Protein AF-A0A954SAG0-F1 (afdb_monomer_lite)

pLDDT: mean 85.13, std 20.28, range [26.41, 98.69]

Sequence (246 aa):
MRHESGSYLVSAVEPVRDAPRWVAANHHSQLSTLNSQLDMTISVTEYFASRKDDRKKETRYLNVINKDSCTSCQSCATVCPVDCIYEVPSPIPGQSYHQIDTSRCIGCQMCYRSPNDSTEHYQLTICPWNAIDMLHNPNVKPDDESIFAPYWKGDASAELPWSKLEEYGYQLRLDGQVFLPIAREDLIEILDWLCKSDWLYTEEGDTVAIAEETSRDDEKACFTATYEGRELLDCIFDDWQRVWMD

Secondary structure (DSSP, 8-state):
----------PPPPPPP---S---S--SS-SSSS-SS---S-BHHHHHHH------S--SEEEEE-TTT-----HHHHH-TT--EEEE--SSTT--EEEE-TTT-----TTTB-STT--SS---BS-TT--EEEEE-TTTS--SS-TTGGGB-S-TT----HHHHHHHHHHHHHHSEEEEETT-HHHHHHHHHHTSS-EE-STT--EE-SEEEEEE-SSEEEEEE-HHHHHHHHHHHTT-TTB---

Structure (mmCIF, N/CA/C/O backbone):
data_AF-A0A954SAG0-F1
#
_entry.id   AF-A0A954SAG0-F1
#
loop_
_atom_site.group_PDB
_atom_site.id
_atom_site.type_symbol
_atom_site.label_atom_id
_atom_site.label_alt_id
_atom_site.label_comp_id
_atom_site.label_asym_id
_atom_site.label_entity_id
_atom_site.label_seq_id
_atom_site.pdbx_PDB_ins_code
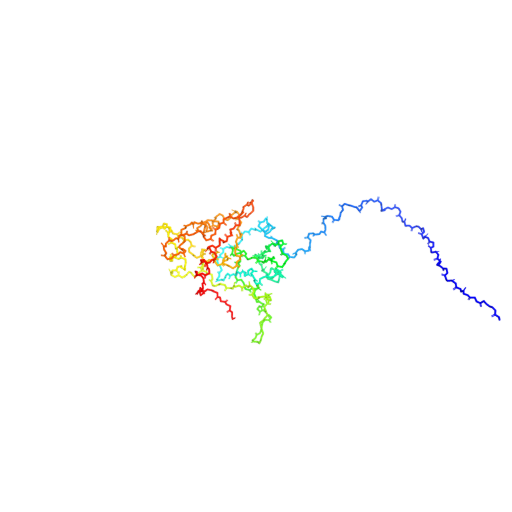_atom_site.Cartn_x
_atom_site.Cartn_y
_atom_site.Cartn_z
_atom_site.occupancy
_atom_site.B_iso_or_equiv
_atom_site.auth_seq_id
_atom_site.auth_comp_id
_atom_site.auth_asym_id
_atom_site.auth_atom_id
_atom_site.pdbx_PDB_model_num
ATOM 1 N N . MET A 1 1 ? 84.232 35.902 -18.577 1.00 42.25 1 MET A N 1
ATOM 2 C CA . MET A 1 1 ? 83.548 35.614 -19.855 1.00 42.25 1 MET A CA 1
ATOM 3 C C . MET A 1 1 ? 82.060 35.656 -19.581 1.00 42.25 1 MET A C 1
ATOM 5 O O . MET A 1 1 ? 81.629 35.082 -18.593 1.00 42.25 1 MET A O 1
ATOM 9 N N . ARG A 1 2 ? 81.356 36.500 -20.334 1.00 30.38 2 ARG A N 1
ATOM 10 C CA . ARG A 1 2 ? 79.967 36.920 -20.127 1.00 30.38 2 ARG A CA 1
ATOM 11 C C . ARG A 1 2 ? 78.974 35.976 -20.833 1.00 30.38 2 ARG A C 1
ATOM 13 O O . ARG A 1 2 ? 79.398 35.254 -21.728 1.00 30.38 2 ARG A O 1
ATOM 20 N N . HIS A 1 3 ? 77.690 36.199 -20.518 1.00 26.41 3 HIS A N 1
ATOM 21 C CA . HIS A 1 3 ? 76.478 35.888 -21.302 1.00 26.41 3 HIS A CA 1
ATOM 22 C C . HIS A 1 3 ? 76.000 34.419 -21.203 1.00 26.41 3 HIS A C 1
ATOM 24 O O . HIS A 1 3 ? 76.817 33.513 -21.161 1.00 26.41 3 HIS A O 1
ATOM 30 N N . GLU A 1 4 ? 74.710 34.075 -21.125 1.00 33.28 4 GLU A N 1
ATOM 31 C CA . GLU A 1 4 ? 73.464 34.848 -21.184 1.00 33.28 4 GLU A CA 1
ATOM 32 C C . GLU A 1 4 ? 72.276 33.962 -20.768 1.00 33.28 4 GLU A C 1
ATOM 34 O O . GLU A 1 4 ? 72.262 32.756 -21.004 1.00 33.28 4 GLU A O 1
ATOM 39 N N . SER A 1 5 ? 71.262 34.593 -20.180 1.00 41.12 5 SER A N 1
ATOM 40 C CA . SER A 1 5 ? 69.889 34.106 -20.049 1.00 41.12 5 SER A CA 1
ATOM 41 C C . SER A 1 5 ? 69.212 34.015 -21.424 1.00 41.12 5 SER A C 1
ATOM 43 O O . SER A 1 5 ? 69.115 35.028 -22.113 1.00 41.12 5 SER A O 1
ATOM 45 N N . GLY A 1 6 ? 68.711 32.835 -21.801 1.00 32.56 6 GLY A N 1
ATOM 46 C CA . GLY A 1 6 ? 67.991 32.603 -23.058 1.00 32.56 6 GLY A CA 1
ATOM 47 C C . GLY A 1 6 ? 66.531 32.218 -22.823 1.00 32.56 6 GLY A C 1
ATOM 48 O O . GLY A 1 6 ? 66.233 31.092 -22.439 1.00 32.56 6 GLY A O 1
ATOM 49 N N . SER A 1 7 ? 65.635 33.172 -23.062 1.00 36.53 7 SER A N 1
ATOM 50 C CA . SER A 1 7 ? 64.185 33.015 -23.188 1.00 36.53 7 SER A CA 1
ATOM 51 C C . SER A 1 7 ? 63.811 32.064 -24.332 1.00 36.53 7 SER A C 1
ATOM 53 O O . SER A 1 7 ? 64.312 32.240 -25.443 1.00 36.53 7 SER A O 1
ATOM 55 N N . TYR A 1 8 ? 62.879 31.134 -24.115 1.00 35.06 8 TYR A N 1
ATOM 56 C CA . TYR A 1 8 ? 62.263 30.376 -25.209 1.00 35.06 8 TYR A CA 1
ATOM 57 C C . TYR A 1 8 ? 60.973 31.069 -25.656 1.00 35.06 8 TYR A C 1
ATOM 59 O O . TYR A 1 8 ? 59.987 31.136 -24.926 1.00 35.06 8 TYR A O 1
ATOM 67 N N . LEU A 1 9 ? 61.035 31.619 -26.868 1.00 35.97 9 LEU A N 1
ATOM 68 C CA . LEU A 1 9 ? 59.925 32.186 -27.624 1.00 35.97 9 LEU A CA 1
ATOM 69 C C . LEU A 1 9 ? 58.943 31.080 -28.036 1.00 35.97 9 LEU A C 1
ATOM 71 O O . LEU A 1 9 ? 59.337 30.060 -28.600 1.00 35.97 9 LEU A O 1
ATOM 75 N N . VAL A 1 10 ? 57.657 31.322 -27.784 1.00 36.38 10 VAL A N 1
ATOM 76 C CA . VAL A 1 10 ? 56.539 30.533 -28.308 1.00 36.38 10 VAL A CA 1
ATOM 77 C C . VAL A 1 10 ? 56.453 30.785 -29.813 1.00 36.38 10 VAL A C 1
ATOM 79 O O . VAL A 1 10 ? 56.152 31.893 -30.252 1.00 36.38 10 VAL A O 1
ATOM 82 N N . SER A 1 11 ? 56.754 29.756 -30.600 1.00 38.22 11 SER A N 1
ATOM 83 C CA . SER A 1 11 ? 56.527 29.737 -32.044 1.00 38.22 11 SER A CA 1
ATOM 84 C C . SER A 1 11 ? 55.022 29.664 -32.314 1.00 38.22 11 SER A C 1
ATOM 86 O O . SER A 1 11 ? 54.358 28.711 -31.903 1.00 38.22 11 SER A O 1
ATOM 88 N N . ALA A 1 12 ? 54.484 30.691 -32.969 1.00 38.78 12 ALA A N 1
ATOM 89 C CA . ALA A 1 12 ? 53.114 30.717 -33.456 1.00 38.78 12 ALA A CA 1
ATOM 90 C C . ALA A 1 12 ? 52.974 29.736 -34.630 1.00 38.78 12 ALA A C 1
ATOM 92 O O . ALA A 1 12 ? 53.623 29.896 -35.661 1.00 38.78 12 ALA A O 1
ATOM 93 N N . VAL A 1 13 ? 52.130 28.718 -34.465 1.00 41.88 13 VAL A N 1
ATOM 94 C CA . VAL A 1 13 ? 51.754 27.802 -35.547 1.00 41.88 13 VAL A CA 1
ATOM 95 C C . VAL A 1 13 ? 50.691 28.490 -36.403 1.00 41.88 13 VAL A C 1
ATOM 97 O O . VAL A 1 13 ? 49.650 28.911 -35.899 1.00 41.88 13 VAL A O 1
ATOM 100 N N . GLU A 1 14 ? 50.985 28.641 -37.692 1.00 38.34 14 GLU A N 1
ATOM 101 C CA . GLU A 1 14 ? 50.103 29.242 -38.693 1.00 38.34 14 GLU A CA 1
ATOM 102 C C . GLU A 1 14 ? 48.808 28.425 -38.886 1.00 38.34 14 GLU A C 1
ATOM 104 O O . GLU A 1 14 ? 48.838 27.191 -38.831 1.00 38.34 14 GLU A O 1
ATOM 109 N N . PRO A 1 15 ? 47.657 29.073 -39.148 1.00 38.91 15 PRO A N 1
ATOM 110 C CA . PRO A 1 15 ? 46.402 28.369 -39.365 1.00 38.91 15 PRO A CA 1
ATOM 111 C C . PRO A 1 15 ? 46.367 27.728 -40.757 1.00 38.91 15 PRO A C 1
ATOM 113 O O . PRO A 1 15 ? 46.429 28.411 -41.783 1.00 38.91 15 PRO A O 1
ATOM 116 N N . VAL A 1 16 ? 46.215 26.403 -40.778 1.00 45.09 16 VAL A N 1
ATOM 117 C CA . VAL A 1 16 ? 45.953 25.617 -41.987 1.00 45.09 16 VAL A CA 1
ATOM 118 C C . VAL A 1 16 ? 44.651 26.108 -42.622 1.00 45.09 16 VAL A C 1
ATOM 120 O O . VAL A 1 16 ? 43.578 26.058 -42.019 1.00 45.09 16 VAL A O 1
ATOM 123 N N . ARG A 1 17 ? 44.777 26.626 -43.845 1.00 45.47 17 ARG A N 1
ATOM 124 C CA . ARG A 1 17 ? 43.666 26.934 -44.744 1.00 45.47 17 ARG A CA 1
ATOM 125 C C . ARG A 1 17 ? 43.139 25.627 -45.340 1.00 45.47 17 ARG A C 1
ATOM 127 O O . ARG A 1 17 ? 43.920 24.715 -45.582 1.00 45.47 17 ARG A O 1
ATOM 134 N N . ASP A 1 18 ? 41.835 25.614 -45.602 1.00 45.97 18 ASP A N 1
ATOM 135 C CA . ASP A 1 18 ? 41.072 24.621 -46.376 1.00 45.97 18 ASP A CA 1
ATOM 136 C C . ASP A 1 18 ? 40.314 23.549 -45.572 1.00 45.97 18 ASP A C 1
ATOM 138 O O . ASP A 1 18 ? 40.698 22.386 -45.481 1.00 45.97 18 ASP A O 1
ATOM 142 N N . ALA A 1 19 ? 39.132 23.945 -45.084 1.00 40.84 19 ALA A N 1
ATOM 143 C CA . ALA A 1 19 ? 38.005 23.043 -44.846 1.00 40.84 19 ALA A CA 1
ATOM 144 C C . ALA A 1 19 ? 36.831 23.440 -45.776 1.00 40.84 19 ALA A C 1
ATOM 146 O O . ALA A 1 19 ? 36.576 24.636 -45.961 1.00 40.84 19 ALA A O 1
ATOM 147 N N . PRO A 1 20 ? 36.119 22.481 -46.398 1.00 36.94 20 PRO A N 1
ATOM 148 C CA . PRO A 1 20 ? 35.099 22.771 -47.404 1.00 36.94 20 PRO A CA 1
ATOM 149 C C . PRO A 1 20 ? 33.866 23.495 -46.829 1.00 36.94 20 PRO A C 1
ATOM 151 O O . PRO A 1 20 ? 33.280 23.091 -45.826 1.00 36.94 20 PRO A O 1
ATOM 154 N N . ARG A 1 21 ? 33.443 24.564 -47.523 1.00 46.28 21 ARG A N 1
ATOM 155 C CA . ARG A 1 21 ? 32.254 25.393 -47.243 1.00 46.28 21 ARG A CA 1
ATOM 156 C C . ARG A 1 21 ? 30.953 24.622 -47.505 1.00 46.28 21 ARG A C 1
ATOM 158 O O . ARG A 1 21 ? 30.354 24.804 -48.559 1.00 46.28 21 ARG A O 1
ATOM 165 N N . TRP A 1 22 ? 30.495 23.805 -46.559 1.00 45.16 22 TRP A N 1
ATOM 166 C CA . TRP A 1 22 ? 29.083 23.389 -46.494 1.00 45.16 22 TRP A CA 1
ATOM 167 C C . TRP A 1 22 ? 28.636 22.882 -45.114 1.00 45.16 22 TRP A C 1
ATOM 169 O O . TRP A 1 22 ? 27.837 21.964 -45.033 1.00 45.16 22 TRP A O 1
ATOM 179 N N . VAL A 1 23 ? 29.081 23.478 -44.005 1.00 38.53 23 VAL A N 1
ATOM 180 C CA . VAL A 1 23 ? 28.399 23.271 -42.710 1.00 38.53 23 VAL A CA 1
ATOM 181 C C . VAL A 1 23 ? 28.376 24.589 -41.944 1.00 38.53 23 VAL A C 1
ATOM 183 O O . VAL A 1 23 ? 29.205 24.860 -41.085 1.00 38.53 23 VAL A O 1
ATOM 186 N N . ALA A 1 24 ? 27.444 25.461 -42.315 1.00 46.88 24 ALA A N 1
ATOM 187 C CA . ALA A 1 24 ? 27.118 26.659 -41.553 1.00 46.88 24 ALA A CA 1
ATOM 188 C C . ALA A 1 24 ? 25.597 26.812 -41.535 1.00 46.88 24 ALA A C 1
ATOM 190 O O . ALA A 1 24 ? 25.033 27.550 -42.336 1.00 46.88 24 ALA A O 1
ATOM 191 N N . ALA A 1 25 ? 24.940 26.067 -40.646 1.00 40.19 25 ALA A N 1
ATOM 192 C CA . ALA A 1 25 ? 23.589 26.369 -40.191 1.00 40.19 25 ALA A CA 1
ATOM 193 C C . ALA A 1 25 ? 23.310 25.657 -38.857 1.00 40.19 25 ALA A C 1
ATOM 195 O O . ALA A 1 25 ? 23.311 24.435 -38.784 1.00 40.19 25 ALA A O 1
ATOM 196 N N . ASN A 1 26 ? 23.041 26.467 -37.833 1.00 43.97 26 ASN A N 1
ATOM 197 C CA . ASN A 1 26 ? 22.218 26.169 -36.658 1.00 43.97 26 ASN A CA 1
ATOM 198 C C . ASN A 1 26 ? 22.625 24.997 -35.746 1.00 43.97 26 ASN A C 1
ATOM 200 O O . ASN A 1 26 ? 22.027 23.930 -35.782 1.00 43.97 26 ASN A O 1
ATOM 204 N N . HIS A 1 27 ? 23.516 25.268 -34.790 1.00 39.28 27 HIS A N 1
ATOM 205 C CA . HIS A 1 27 ? 23.683 24.448 -33.582 1.00 39.28 27 HIS A CA 1
ATOM 206 C C . HIS A 1 27 ? 23.547 25.303 -32.313 1.00 39.28 27 HIS A C 1
ATOM 208 O O . HIS A 1 27 ? 24.482 25.450 -31.538 1.00 39.28 27 HIS A O 1
ATOM 214 N N . HIS A 1 28 ? 22.369 25.896 -32.101 1.00 41.72 28 HIS A N 1
ATOM 215 C CA . HIS A 1 28 ? 22.032 26.497 -30.801 1.00 41.72 28 HIS A CA 1
ATOM 216 C C . HIS A 1 28 ? 20.592 26.242 -30.328 1.00 41.72 28 HIS A C 1
ATOM 218 O O . HIS A 1 28 ? 20.178 26.805 -29.322 1.00 41.72 28 HIS A O 1
ATOM 224 N N . SER A 1 29 ? 19.838 25.355 -30.988 1.00 41.19 29 SER A N 1
ATOM 225 C CA . SER A 1 29 ? 18.449 25.048 -30.604 1.00 41.19 29 SER A CA 1
ATOM 226 C C . SER A 1 29 ? 18.122 23.551 -30.535 1.00 41.19 29 SER A C 1
ATOM 228 O O . SER A 1 29 ? 16.957 23.181 -30.610 1.00 41.19 29 SER A O 1
ATOM 230 N N . GLN A 1 30 ? 19.128 22.679 -30.414 1.00 39.38 30 GLN A N 1
ATOM 231 C CA . GLN A 1 30 ? 18.931 21.223 -30.310 1.00 39.38 30 GLN A CA 1
ATOM 232 C C . GLN A 1 30 ? 19.697 20.589 -29.140 1.00 39.38 30 GLN A C 1
ATOM 234 O O . GLN A 1 30 ? 20.138 19.450 -29.218 1.00 39.38 30 GLN A O 1
ATOM 239 N N . LEU A 1 31 ? 19.858 21.325 -28.037 1.00 37.88 31 LEU A N 1
ATOM 240 C CA . LEU A 1 31 ? 20.323 20.754 -26.764 1.00 37.88 31 LEU A CA 1
ATOM 241 C C . LEU A 1 31 ? 19.178 20.524 -25.763 1.00 37.88 31 LEU A C 1
ATOM 243 O O . LEU A 1 31 ? 19.429 20.105 -24.642 1.00 37.88 31 LEU A O 1
ATOM 247 N N . SER A 1 32 ? 17.922 20.756 -26.156 1.00 41.41 32 SER A N 1
ATOM 248 C CA . SER A 1 32 ? 16.752 20.592 -25.280 1.00 41.41 32 SER A CA 1
ATOM 249 C C . SER A 1 32 ? 15.952 19.306 -25.518 1.00 41.41 32 SER A C 1
ATOM 251 O O . SER A 1 32 ? 14.921 19.124 -24.883 1.00 41.41 32 SER A O 1
ATOM 253 N N . THR A 1 33 ? 16.385 18.420 -26.420 1.00 42.12 33 THR A N 1
ATOM 254 C CA . THR A 1 33 ? 15.600 17.225 -26.806 1.00 42.12 33 THR A CA 1
ATOM 255 C C . THR A 1 33 ? 16.364 15.905 -26.704 1.00 42.12 33 THR A C 1
ATOM 257 O O . THR A 1 33 ? 15.863 14.871 -27.127 1.00 42.12 33 THR A O 1
ATO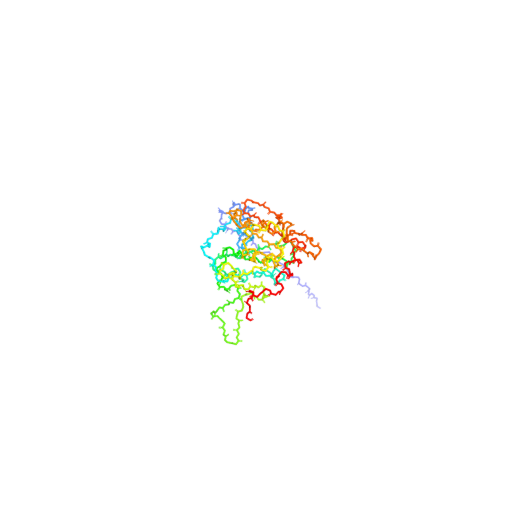M 260 N N . LEU A 1 34 ? 17.556 15.913 -26.105 1.00 43.78 34 LEU A N 1
ATOM 261 C CA . LEU A 1 34 ? 18.381 14.719 -25.875 1.00 43.78 34 LEU A CA 1
ATOM 262 C C . LEU A 1 34 ? 18.829 14.630 -24.411 1.00 43.78 34 LEU A C 1
ATOM 264 O O . LEU A 1 34 ? 19.995 14.392 -24.126 1.00 43.78 34 LEU A O 1
ATOM 268 N N . ASN A 1 35 ? 17.899 14.856 -23.480 1.00 43.09 35 ASN A N 1
ATOM 269 C CA . ASN A 1 35 ? 18.146 14.633 -22.051 1.00 43.09 35 ASN A CA 1
ATOM 270 C C . ASN A 1 35 ? 17.036 13.823 -21.355 1.00 43.09 35 ASN A C 1
ATOM 272 O O . ASN A 1 35 ? 16.998 13.772 -20.135 1.00 43.09 35 ASN A O 1
ATOM 276 N N . SER A 1 36 ? 16.145 13.173 -22.116 1.00 46.69 36 SER A N 1
ATOM 277 C CA . SER A 1 36 ? 15.053 12.346 -21.565 1.00 46.69 36 SER A CA 1
ATOM 278 C C . SER A 1 36 ? 15.420 10.857 -21.413 1.00 46.69 36 SER A C 1
ATOM 280 O O . SER A 1 36 ? 14.570 10.041 -21.080 1.00 46.69 36 SER A O 1
ATOM 282 N N . GLN A 1 37 ? 16.679 10.479 -21.657 1.00 48.72 37 GLN A N 1
ATOM 283 C CA . GLN A 1 37 ? 17.138 9.081 -21.631 1.00 48.72 37 GLN A CA 1
ATOM 284 C C . GLN A 1 37 ? 18.028 8.729 -20.429 1.00 48.72 37 GLN A C 1
ATOM 286 O O . GLN A 1 37 ? 18.766 7.751 -20.489 1.00 48.72 37 GLN A O 1
ATOM 291 N N . LEU A 1 38 ? 17.984 9.502 -19.342 1.00 44.34 38 LEU A N 1
ATOM 292 C CA . LEU A 1 38 ? 18.813 9.231 -18.161 1.00 44.34 38 LEU A CA 1
ATOM 293 C C . LEU A 1 38 ? 18.043 9.021 -16.861 1.00 44.34 38 LEU A C 1
ATOM 295 O O . LEU A 1 38 ? 18.697 8.897 -15.831 1.00 44.34 38 LEU A O 1
ATOM 299 N N . ASP A 1 39 ? 16.713 8.901 -16.892 1.00 47.97 39 ASP A N 1
ATOM 300 C CA . ASP A 1 39 ? 15.985 8.657 -15.644 1.00 47.97 39 ASP A CA 1
ATOM 301 C C . ASP A 1 39 ? 15.835 7.182 -15.269 1.00 47.97 39 ASP A C 1
ATOM 303 O O . ASP A 1 39 ? 15.445 6.925 -14.157 1.00 47.97 39 ASP A O 1
ATOM 307 N N . MET A 1 40 ? 16.190 6.184 -16.090 1.00 67.56 40 MET A N 1
ATOM 308 C CA . MET A 1 40 ? 16.122 4.725 -15.786 1.00 67.56 40 MET A CA 1
ATOM 309 C C . MET A 1 40 ? 14.800 4.157 -15.196 1.00 67.56 40 MET A C 1
ATOM 311 O O . MET A 1 40 ? 14.626 2.941 -15.187 1.00 67.56 40 MET A O 1
ATOM 315 N N . THR A 1 41 ? 13.866 4.994 -14.751 1.00 70.69 41 THR A N 1
ATOM 316 C CA . THR A 1 41 ? 12.729 4.698 -13.885 1.00 70.69 41 THR A CA 1
ATOM 317 C C . THR A 1 41 ? 11.679 5.743 -14.136 1.00 70.69 41 THR A C 1
ATOM 319 O O . THR A 1 41 ? 11.951 6.934 -14.241 1.00 70.69 41 THR A O 1
ATOM 322 N N . ILE A 1 42 ? 10.458 5.261 -14.230 1.00 91.25 42 ILE A N 1
ATOM 323 C CA . ILE A 1 42 ? 9.303 6.081 -14.494 1.00 91.25 42 ILE A CA 1
ATOM 324 C C . ILE A 1 42 ? 8.844 6.759 -13.193 1.00 91.25 42 ILE A C 1
ATOM 326 O O . ILE A 1 42 ? 8.586 6.094 -12.185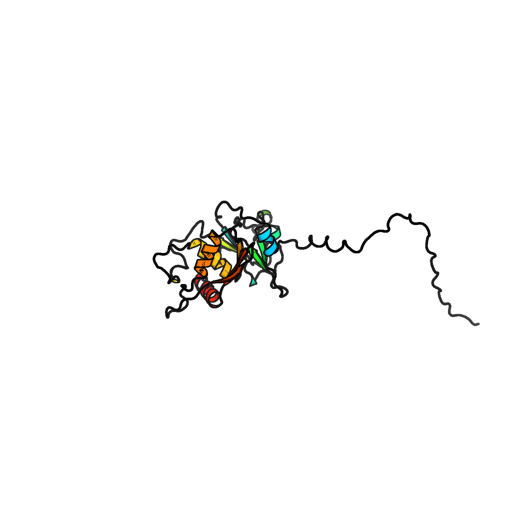 1.00 91.25 42 ILE A O 1
ATOM 330 N N . SER A 1 43 ? 8.775 8.090 -13.196 1.00 95.12 43 SER A N 1
ATOM 331 C CA . SER A 1 43 ? 8.201 8.842 -12.072 1.00 95.12 43 SER A CA 1
ATOM 332 C C . SER A 1 43 ? 6.710 8.531 -11.926 1.00 95.12 43 SER A C 1
ATOM 334 O O . SER A 1 43 ? 6.052 8.181 -12.904 1.00 95.12 43 SER A O 1
ATOM 336 N N . VAL A 1 44 ? 6.139 8.724 -10.737 1.00 95.94 44 VAL A N 1
ATOM 337 C CA . VAL A 1 44 ? 4.702 8.538 -10.469 1.00 95.94 44 VAL A CA 1
ATOM 338 C C . VAL A 1 44 ? 3.811 9.263 -11.487 1.00 95.94 44 VAL A C 1
ATOM 340 O O . VAL A 1 44 ? 2.790 8.735 -11.919 1.00 95.94 44 VAL A O 1
ATOM 343 N N . THR A 1 45 ? 4.214 10.456 -11.928 1.00 94.31 45 THR A N 1
ATOM 344 C CA . THR A 1 45 ? 3.467 11.236 -12.921 1.00 94.31 45 THR A CA 1
ATOM 345 C C . THR A 1 45 ? 3.497 10.575 -14.296 1.00 94.31 45 THR A C 1
ATOM 347 O O . THR A 1 45 ? 2.450 10.400 -14.911 1.00 94.31 45 THR A O 1
ATOM 350 N N . GLU A 1 46 ? 4.676 10.182 -14.777 1.00 94.38 46 GLU A N 1
ATOM 351 C CA . GLU A 1 46 ? 4.807 9.513 -16.077 1.00 94.38 46 GLU A CA 1
ATOM 352 C C . GLU A 1 46 ? 4.196 8.102 -16.053 1.00 94.38 46 GLU A C 1
ATOM 354 O O . GLU A 1 46 ? 3.652 7.631 -17.056 1.00 94.38 46 GLU A O 1
ATOM 359 N N . TYR A 1 47 ? 4.238 7.441 -14.895 1.00 96.00 47 TYR A N 1
ATOM 360 C CA . TYR A 1 47 ? 3.706 6.103 -14.692 1.00 96.00 47 TYR A CA 1
ATOM 361 C C . TYR A 1 47 ? 2.210 6.073 -14.964 1.00 96.00 47 TYR A C 1
ATOM 363 O O . TYR A 1 47 ? 1.780 5.369 -15.875 1.00 96.00 47 TYR A O 1
ATOM 371 N N . PHE A 1 48 ? 1.432 6.881 -14.243 1.00 95.38 48 PHE A N 1
ATOM 372 C CA . PHE A 1 48 ? -0.021 6.888 -14.401 1.00 95.38 48 PHE A CA 1
ATOM 373 C C . PHE A 1 48 ? -0.478 7.487 -15.738 1.00 95.38 48 PHE A C 1
ATOM 375 O O . PHE A 1 48 ? -1.508 7.068 -16.251 1.00 95.38 48 PHE A O 1
ATOM 382 N N . ALA A 1 49 ? 0.327 8.353 -16.364 1.00 93.62 49 ALA A N 1
ATOM 383 C CA . ALA A 1 49 ? 0.040 8.866 -17.706 1.00 93.62 49 ALA A CA 1
ATOM 384 C C . ALA A 1 49 ? 0.244 7.828 -18.832 1.00 93.62 49 ALA A C 1
ATOM 386 O O . ALA A 1 49 ? -0.327 7.955 -19.917 1.00 93.62 49 ALA A O 1
ATOM 387 N N . SER A 1 50 ? 1.096 6.814 -18.631 1.00 91.06 50 SER A N 1
ATOM 388 C CA . SER A 1 50 ? 1.508 5.888 -19.703 1.00 91.06 50 SER A CA 1
ATOM 389 C C . SER A 1 50 ? 1.121 4.430 -19.466 1.00 91.06 50 SER A C 1
ATOM 391 O O . SER A 1 50 ? 0.953 3.669 -20.427 1.00 91.06 50 SER A O 1
ATOM 393 N N . ARG A 1 51 ? 0.983 4.014 -18.206 1.00 90.19 51 ARG A N 1
ATOM 394 C CA . ARG A 1 51 ? 0.691 2.634 -17.824 1.00 90.19 51 ARG A CA 1
ATOM 395 C C . ARG A 1 51 ? -0.786 2.492 -17.509 1.00 90.19 51 ARG A C 1
ATOM 397 O O . ARG A 1 51 ? -1.365 3.257 -16.751 1.00 90.19 51 ARG A O 1
ATOM 404 N N . LYS A 1 52 ? -1.393 1.473 -18.110 1.00 82.81 52 LYS A N 1
ATOM 405 C CA . LYS A 1 52 ? -2.770 1.076 -17.831 1.00 82.81 52 LYS A CA 1
ATOM 406 C C . LYS A 1 52 ? -2.755 -0.180 -16.989 1.00 82.81 52 LYS A C 1
ATOM 408 O O . LYS A 1 52 ? -1.854 -1.004 -17.132 1.00 82.81 52 LYS A O 1
ATOM 413 N N . ASP A 1 53 ? -3.776 -0.326 -16.163 1.00 80.00 53 ASP A N 1
ATOM 414 C CA . ASP A 1 53 ? -3.991 -1.566 -15.445 1.00 80.00 53 ASP A CA 1
ATOM 415 C C . ASP A 1 53 ? -4.281 -2.723 -16.413 1.00 80.00 53 ASP A C 1
ATOM 417 O O . ASP A 1 53 ? -5.152 -2.649 -17.284 1.00 80.00 53 ASP A O 1
ATOM 421 N N . ASP A 1 54 ? -3.492 -3.781 -16.274 1.00 80.69 54 ASP A N 1
ATOM 422 C CA . ASP A 1 54 ? -3.502 -4.984 -17.091 1.00 80.69 54 ASP A CA 1
ATOM 423 C C . ASP A 1 54 ? -3.594 -6.274 -16.256 1.00 80.69 54 ASP A C 1
ATOM 425 O O . ASP A 1 54 ? -3.581 -7.381 -16.819 1.00 80.69 54 ASP A O 1
ATOM 429 N N . ARG A 1 55 ? -3.743 -6.175 -14.923 1.00 87.56 55 ARG A N 1
ATOM 430 C CA . ARG A 1 55 ? -3.803 -7.359 -14.063 1.00 87.56 55 ARG A CA 1
ATOM 431 C C . ARG A 1 55 ? -5.187 -7.995 -14.086 1.00 87.56 55 ARG A C 1
ATOM 433 O O . ARG A 1 55 ? -6.176 -7.459 -13.609 1.00 87.56 55 ARG A O 1
ATOM 440 N N . LYS A 1 56 ? -5.240 -9.235 -14.573 1.00 83.31 56 LYS A N 1
ATOM 441 C CA . LYS A 1 56 ? -6.500 -9.985 -14.730 1.00 83.31 56 LYS A CA 1
ATOM 442 C C . LYS A 1 56 ? -6.951 -10.753 -13.489 1.00 83.31 56 LYS A C 1
ATOM 444 O O . LYS A 1 56 ? -8.110 -11.149 -13.416 1.00 83.31 56 LYS A O 1
ATOM 449 N N . LYS A 1 57 ? -6.034 -11.078 -12.575 1.00 89.88 57 LYS A N 1
ATOM 450 C CA . LYS A 1 57 ? -6.313 -11.934 -11.416 1.00 89.88 57 LYS A CA 1
ATOM 451 C C . LYS A 1 57 ? -5.454 -11.531 -10.226 1.00 89.88 57 LYS A C 1
ATOM 453 O O . LYS A 1 57 ? -4.273 -11.238 -10.395 1.00 89.88 57 LYS A O 1
ATOM 458 N N . GLU A 1 58 ? -6.048 -11.617 -9.041 1.00 93.00 58 GLU A N 1
ATOM 459 C CA . GLU A 1 58 ? -5.344 -11.499 -7.768 1.00 93.00 58 GLU A CA 1
ATOM 460 C C . GLU A 1 58 ? -4.249 -12.562 -7.607 1.00 93.00 58 GLU A C 1
ATOM 462 O O . GLU A 1 58 ? -4.388 -13.728 -8.003 1.00 93.00 58 GLU A O 1
ATOM 467 N N . THR A 1 59 ? -3.133 -12.138 -7.026 1.00 93.25 59 THR A N 1
ATOM 468 C CA . THR A 1 59 ? -1.909 -12.933 -6.894 1.00 93.25 59 THR A CA 1
ATOM 469 C C . THR A 1 59 ? -1.761 -13.442 -5.477 1.00 93.25 59 THR A C 1
ATOM 471 O O . THR A 1 59 ? -2.198 -12.800 -4.537 1.00 93.25 59 THR A O 1
ATOM 474 N N . ARG A 1 60 ? -1.120 -14.596 -5.271 1.00 94.00 60 ARG A N 1
ATOM 475 C CA . ARG A 1 60 ? -0.951 -15.151 -3.913 1.00 94.00 60 ARG A CA 1
ATOM 476 C C . ARG A 1 60 ? -0.165 -14.220 -2.980 1.00 94.00 60 ARG A C 1
ATOM 478 O O . ARG A 1 60 ? -0.335 -14.292 -1.764 1.00 94.00 60 ARG A O 1
ATOM 485 N N . TYR A 1 61 ? 0.691 -13.386 -3.557 1.00 94.25 61 TYR A N 1
ATOM 486 C CA . TYR A 1 61 ? 1.576 -12.487 -2.840 1.00 94.25 61 TYR A CA 1
ATOM 487 C C . TYR A 1 61 ? 1.423 -11.060 -3.345 1.00 94.25 61 TYR A C 1
ATOM 489 O O . TYR A 1 61 ? 1.218 -10.858 -4.546 1.00 94.25 61 TYR A O 1
ATOM 497 N N . LEU A 1 62 ? 1.560 -10.105 -2.434 1.00 94.00 62 LEU A N 1
ATOM 498 C CA . LEU A 1 62 ? 1.698 -8.680 -2.721 1.00 94.00 62 LEU A CA 1
ATOM 499 C C . LEU A 1 62 ? 3.015 -8.195 -2.136 1.00 94.00 62 LEU A C 1
ATOM 501 O O . LEU A 1 62 ? 3.473 -8.736 -1.136 1.00 94.00 62 LEU A O 1
ATOM 505 N N . ASN A 1 63 ? 3.601 -7.181 -2.758 1.00 95.31 63 ASN A N 1
ATOM 506 C CA . ASN A 1 63 ? 4.826 -6.567 -2.274 1.00 95.31 63 ASN A CA 1
ATOM 507 C C . ASN A 1 63 ? 4.550 -5.089 -2.035 1.00 95.31 63 ASN A C 1
ATOM 509 O O . ASN A 1 63 ? 3.931 -4.446 -2.886 1.00 95.31 63 ASN A O 1
ATOM 513 N N . VAL A 1 64 ? 5.029 -4.573 -0.911 1.00 96.56 64 VAL A N 1
ATOM 514 C CA . VAL A 1 64 ? 4.881 -3.173 -0.508 1.00 96.56 64 VAL A CA 1
ATOM 515 C C . VAL A 1 64 ? 6.255 -2.655 -0.107 1.00 96.56 64 VAL A C 1
ATOM 517 O O . VAL A 1 64 ? 7.055 -3.400 0.457 1.00 96.56 64 VAL A O 1
ATOM 520 N N . ILE A 1 65 ? 6.566 -1.411 -0.460 1.00 96.75 65 ILE A N 1
ATOM 521 C CA . ILE A 1 65 ? 7.845 -0.799 -0.102 1.00 96.75 65 ILE A CA 1
ATOM 522 C C . ILE A 1 65 ? 7.671 -0.035 1.206 1.00 96.75 65 ILE A C 1
ATOM 524 O O . ILE A 1 65 ? 6.646 0.588 1.431 1.00 96.75 65 ILE A O 1
ATOM 528 N N . ASN A 1 66 ? 8.667 -0.114 2.082 1.00 96.25 66 ASN A N 1
ATOM 529 C CA . ASN A 1 66 ? 8.792 0.773 3.225 1.00 96.25 66 ASN A CA 1
ATOM 530 C C . ASN A 1 66 ? 9.562 2.021 2.785 1.00 96.25 66 ASN A C 1
ATOM 532 O O . ASN A 1 66 ? 10.771 1.956 2.524 1.00 96.25 66 ASN A O 1
ATOM 536 N N . LYS A 1 67 ? 8.858 3.153 2.713 1.00 96.25 67 LYS A N 1
ATOM 537 C CA . LYS A 1 67 ? 9.421 4.446 2.318 1.00 96.25 67 LYS A CA 1
ATOM 538 C C . LYS A 1 67 ? 10.649 4.836 3.140 1.00 96.25 67 LYS A C 1
ATOM 540 O O . LYS A 1 67 ? 11.619 5.313 2.561 1.00 96.25 67 LYS A O 1
ATOM 545 N N . ASP A 1 68 ? 10.637 4.604 4.450 1.00 94.56 68 ASP A N 1
ATOM 546 C CA . ASP A 1 68 ? 11.714 5.036 5.351 1.00 94.56 68 ASP A CA 1
ATOM 547 C C . ASP A 1 68 ? 12.997 4.208 5.190 1.00 94.56 68 ASP A C 1
ATOM 549 O O . ASP A 1 68 ? 14.085 4.651 5.559 1.00 94.56 68 ASP A O 1
ATOM 553 N N . SER A 1 69 ? 12.886 3.012 4.604 1.00 95.75 69 SER A N 1
ATOM 554 C CA . SER A 1 69 ? 14.031 2.150 4.277 1.00 95.75 69 SER A CA 1
ATOM 555 C C . SER A 1 69 ? 14.474 2.273 2.814 1.00 95.75 69 SER A C 1
ATOM 557 O O . SER A 1 69 ? 15.555 1.816 2.444 1.00 95.75 69 SER A O 1
ATOM 559 N N . CYS A 1 70 ? 13.651 2.863 1.947 1.00 96.62 70 CYS A N 1
ATOM 560 C CA . CYS A 1 70 ? 13.909 2.940 0.516 1.00 96.62 70 CYS A CA 1
ATOM 561 C C . CYS A 1 70 ? 14.736 4.181 0.154 1.00 96.62 70 CYS A C 1
ATOM 563 O O . CYS A 1 70 ? 14.380 5.303 0.490 1.00 96.62 70 CYS A O 1
ATOM 565 N N . THR A 1 71 ? 15.823 3.994 -0.601 1.00 95.38 71 THR A N 1
ATOM 566 C CA . THR A 1 71 ? 16.715 5.098 -1.015 1.00 95.38 71 THR A CA 1
ATOM 567 C C . THR A 1 71 ? 16.561 5.502 -2.484 1.00 95.38 71 THR A C 1
ATOM 569 O O . THR A 1 71 ? 17.470 6.111 -3.049 1.00 95.38 71 THR A O 1
ATOM 572 N N . SER A 1 72 ? 15.507 5.043 -3.156 1.00 95.75 72 SER A N 1
ATOM 573 C CA . SER A 1 72 ? 15.333 5.184 -4.607 1.00 95.75 72 SER A CA 1
ATOM 574 C C . SER A 1 72 ? 16.514 4.671 -5.466 1.00 95.75 72 SER A C 1
ATOM 576 O O . SER A 1 72 ? 16.918 5.270 -6.458 1.00 95.75 72 SER A O 1
ATOM 578 N N . CYS A 1 73 ? 17.118 3.531 -5.099 1.00 94.62 73 CYS A N 1
ATOM 579 C CA . CYS A 1 73 ? 18.301 2.993 -5.801 1.00 94.62 73 CYS A CA 1
ATOM 580 C C . CYS A 1 73 ? 18.019 2.302 -7.150 1.00 94.62 73 CYS A C 1
ATOM 582 O O . CYS A 1 73 ? 18.957 1.907 -7.836 1.00 94.62 73 CYS A O 1
ATOM 584 N N . GLN A 1 74 ? 16.747 2.136 -7.520 1.00 93.56 74 GLN A N 1
ATOM 585 C CA . GLN A 1 74 ? 16.284 1.563 -8.794 1.00 93.56 74 GLN A CA 1
ATOM 586 C C . GLN A 1 74 ? 16.499 0.060 -9.020 1.00 93.56 74 GLN A C 1
ATOM 588 O O . GLN A 1 74 ? 16.001 -0.498 -10.001 1.00 93.56 74 GLN A O 1
ATOM 593 N N . SER A 1 75 ? 17.145 -0.650 -8.093 1.00 94.25 75 SER A N 1
ATOM 594 C CA . SER A 1 75 ? 17.388 -2.093 -8.237 1.00 94.25 75 SER A CA 1
ATOM 595 C C . SER A 1 75 ? 16.103 -2.912 -8.399 1.00 94.25 75 SER A C 1
ATOM 597 O O . SER A 1 75 ? 16.042 -3.802 -9.238 1.00 94.25 75 SER A O 1
ATOM 599 N N . CYS A 1 76 ? 15.053 -2.606 -7.632 1.00 95.75 76 CYS A N 1
ATOM 600 C CA . CYS A 1 76 ? 13.785 -3.336 -7.699 1.00 95.75 76 CYS A CA 1
ATOM 601 C C . CYS A 1 76 ? 12.984 -3.034 -8.975 1.00 95.75 76 CYS A C 1
ATOM 603 O O . CYS A 1 76 ? 12.416 -3.952 -9.567 1.00 95.75 76 CYS A O 1
ATOM 605 N N . ALA A 1 77 ? 12.949 -1.770 -9.409 1.00 95.88 77 ALA A N 1
ATOM 606 C CA . ALA A 1 77 ? 12.186 -1.342 -10.577 1.00 95.88 77 ALA A CA 1
ATOM 607 C C . ALA A 1 77 ? 12.720 -1.982 -11.867 1.00 95.88 77 ALA A C 1
ATOM 609 O O . ALA A 1 77 ? 11.943 -2.509 -12.656 1.00 95.88 77 ALA A O 1
ATOM 610 N N . THR A 1 78 ? 14.046 -2.037 -12.025 1.00 93.12 78 THR A N 1
ATOM 611 C CA . THR A 1 78 ? 14.708 -2.588 -13.225 1.00 93.12 78 THR A CA 1
ATOM 612 C C . THR A 1 78 ? 14.497 -4.088 -13.442 1.00 93.12 78 THR A C 1
ATOM 614 O O . THR A 1 78 ? 14.651 -4.566 -14.565 1.00 93.12 78 THR A O 1
ATOM 617 N N . VAL A 1 79 ? 14.143 -4.841 -12.395 1.00 94.12 79 VAL A N 1
ATOM 618 C CA . VAL A 1 79 ? 13.905 -6.291 -12.489 1.00 94.12 79 VAL A CA 1
ATOM 619 C C . VAL A 1 79 ? 12.423 -6.663 -12.504 1.00 94.12 79 VAL A C 1
ATOM 621 O O . VAL A 1 79 ? 12.098 -7.845 -12.628 1.00 94.12 79 VAL A O 1
ATOM 624 N N . CYS A 1 80 ? 11.514 -5.698 -12.325 1.00 94.69 80 CYS A N 1
ATOM 625 C CA . CYS A 1 80 ? 10.087 -5.981 -12.251 1.00 94.69 80 CYS A CA 1
ATOM 626 C C . CYS A 1 80 ? 9.552 -6.363 -13.643 1.00 94.69 80 CYS A C 1
ATOM 628 O O . CYS A 1 80 ? 9.505 -5.514 -14.527 1.00 94.69 80 CYS A O 1
ATOM 630 N N . PRO A 1 81 ? 9.078 -7.602 -13.864 1.00 93.31 81 PRO A N 1
ATOM 631 C CA . PRO A 1 81 ? 8.717 -8.075 -15.204 1.00 93.31 81 PRO A CA 1
ATOM 632 C C . PRO A 1 81 ? 7.449 -7.428 -15.786 1.00 93.31 81 PRO A C 1
ATOM 634 O O . PRO A 1 81 ? 7.124 -7.666 -16.947 1.00 93.31 81 PRO A O 1
ATOM 637 N N . VAL A 1 82 ? 6.705 -6.668 -14.978 1.00 94.12 82 VAL A N 1
ATOM 638 C CA . VAL A 1 82 ? 5.457 -5.992 -15.370 1.00 94.12 82 VAL A CA 1
ATOM 639 C C . VAL A 1 82 ? 5.540 -4.469 -15.237 1.00 94.12 82 VAL A C 1
ATOM 641 O O . VAL A 1 82 ? 4.522 -3.792 -15.393 1.00 94.12 82 VAL A O 1
ATOM 644 N N . ASP A 1 83 ? 6.733 -3.928 -14.951 1.00 94.50 83 ASP A N 1
ATOM 645 C CA . ASP A 1 83 ? 6.977 -2.493 -14.767 1.00 94.50 83 ASP A CA 1
ATOM 646 C C . ASP A 1 83 ? 5.911 -1.833 -13.870 1.00 94.50 83 ASP A C 1
ATOM 648 O O . ASP A 1 83 ? 5.239 -0.894 -14.291 1.00 94.50 83 ASP A O 1
ATOM 652 N N . CYS A 1 84 ? 5.669 -2.375 -12.671 1.00 95.81 84 CYS A N 1
ATOM 653 C CA . CYS A 1 84 ? 4.657 -1.865 -11.729 1.00 95.81 84 CYS A CA 1
ATOM 654 C C . CYS A 1 84 ? 5.265 -1.122 -10.526 1.00 95.81 84 CYS A C 1
ATOM 656 O O . CYS A 1 84 ? 4.616 -0.982 -9.494 1.00 95.81 84 CYS A O 1
ATOM 658 N N . ILE A 1 85 ? 6.533 -0.721 -10.618 1.00 97.12 85 ILE A N 1
ATOM 659 C CA . ILE A 1 85 ? 7.250 0.005 -9.565 1.00 97.12 85 ILE A CA 1
ATOM 660 C C . ILE A 1 85 ? 7.637 1.361 -10.142 1.00 97.12 85 ILE A C 1
ATOM 662 O O . ILE A 1 85 ? 8.286 1.415 -11.187 1.00 97.12 85 ILE A O 1
ATOM 666 N N . TYR A 1 86 ? 7.235 2.434 -9.474 1.00 97.25 86 TYR A N 1
ATOM 667 C CA . TYR A 1 86 ? 7.493 3.807 -9.901 1.00 97.25 86 TYR A CA 1
ATOM 668 C C . TYR A 1 86 ? 8.159 4.602 -8.788 1.00 97.25 86 TYR A C 1
ATOM 670 O O . TYR A 1 86 ? 8.044 4.274 -7.605 1.00 97.25 86 TYR A O 1
ATOM 678 N N . GLU A 1 87 ? 8.880 5.648 -9.173 1.00 97.44 87 GLU A N 1
ATOM 679 C CA . GLU A 1 87 ? 9.508 6.555 -8.220 1.00 97.44 87 GLU A CA 1
ATOM 680 C C . GLU A 1 87 ? 8.535 7.654 -7.789 1.00 97.44 87 GLU A C 1
ATOM 682 O O . GLU A 1 87 ? 7.878 8.297 -8.610 1.00 97.44 87 GLU A O 1
ATOM 687 N N . VAL A 1 88 ? 8.490 7.909 -6.488 1.00 97.19 88 VAL A N 1
ATOM 688 C CA . VAL A 1 88 ? 7.843 9.067 -5.886 1.00 97.19 88 VAL A CA 1
ATOM 689 C C . VAL A 1 88 ? 8.940 10.080 -5.536 1.00 97.19 88 VAL A C 1
ATOM 691 O O . VAL A 1 88 ? 9.666 9.890 -4.553 1.00 97.19 88 VAL A O 1
ATOM 694 N N . PRO A 1 89 ? 9.110 11.145 -6.341 1.00 95.19 89 PRO A N 1
ATOM 695 C CA . PRO A 1 89 ? 10.189 12.100 -6.139 1.00 95.19 89 PRO A CA 1
ATOM 696 C C . PRO A 1 89 ? 9.936 12.979 -4.910 1.00 95.19 89 PRO A C 1
ATOM 698 O O . PRO A 1 89 ? 8.820 13.449 -4.685 1.00 95.19 89 PRO A O 1
ATOM 701 N N . SER A 1 90 ? 10.997 13.263 -4.152 1.00 93.12 90 SER A N 1
ATOM 702 C CA . SER A 1 90 ? 10.984 14.258 -3.077 1.00 93.12 90 SER A CA 1
ATOM 703 C C . SER A 1 90 ? 11.885 15.445 -3.426 1.00 93.12 90 SER A C 1
ATOM 705 O O . SER A 1 90 ? 12.984 15.248 -3.948 1.00 93.12 90 SER A O 1
ATOM 707 N N . PRO A 1 91 ? 11.486 16.692 -3.106 1.00 91.31 91 PRO A N 1
ATOM 708 C CA . PRO A 1 91 ? 12.379 17.844 -3.223 1.00 91.31 91 PRO A CA 1
ATOM 709 C C . PRO A 1 91 ? 13.523 17.806 -2.196 1.00 91.31 91 PRO A C 1
ATOM 711 O O . PRO A 1 91 ? 14.489 18.558 -2.329 1.00 91.31 91 PRO A O 1
ATOM 714 N N . ILE A 1 92 ? 13.419 16.961 -1.163 1.00 92.38 92 ILE A N 1
ATOM 715 C CA . ILE A 1 92 ? 14.457 16.785 -0.150 1.00 92.38 92 ILE A CA 1
ATOM 716 C C . ILE A 1 92 ? 15.415 15.677 -0.618 1.00 92.38 92 ILE A C 1
ATOM 718 O O . ILE A 1 92 ? 14.974 14.543 -0.831 1.00 92.38 92 ILE A O 1
ATOM 722 N N . PRO A 1 93 ? 16.726 15.962 -0.757 1.00 88.50 93 PRO A N 1
ATOM 723 C CA . PRO A 1 93 ? 17.701 14.965 -1.186 1.00 88.50 93 PRO A CA 1
ATOM 724 C C . PRO A 1 93 ? 17.670 13.705 -0.316 1.00 88.50 93 PRO A C 1
ATOM 726 O O . PRO A 1 93 ? 17.699 13.791 0.911 1.00 88.50 93 PRO A O 1
ATOM 729 N N . GLY A 1 94 ? 17.638 12.539 -0.963 1.00 87.69 94 GLY A N 1
ATOM 730 C CA . GLY A 1 94 ? 17.633 11.239 -0.288 1.00 87.69 94 GLY A CA 1
ATOM 731 C C . GLY A 1 94 ? 16.282 10.804 0.288 1.00 87.69 94 GLY A C 1
ATOM 732 O O . GLY A 1 94 ? 16.241 9.773 0.943 1.00 87.69 94 GLY A O 1
ATOM 733 N N . GLN A 1 95 ? 15.199 11.556 0.052 1.00 92.62 95 GLN A N 1
ATOM 734 C CA . GLN A 1 95 ? 13.841 11.182 0.479 1.00 92.62 95 GLN A CA 1
ATOM 735 C C . GLN A 1 95 ? 12.922 10.748 -0.672 1.00 92.62 95 GLN A C 1
ATOM 737 O O . GLN A 1 95 ? 11.732 10.517 -0.452 1.00 92.62 95 GLN A O 1
ATOM 742 N N . SER A 1 96 ? 13.433 10.678 -1.905 1.00 96.12 96 SER A N 1
ATOM 743 C CA . SER A 1 96 ? 12.727 9.960 -2.966 1.00 96.12 96 SER A CA 1
ATOM 744 C C . SER A 1 96 ? 12.688 8.479 -2.617 1.00 96.12 96 SER A C 1
ATOM 746 O O . SER A 1 96 ? 13.650 7.938 -2.070 1.00 96.12 96 SER A O 1
ATOM 748 N N . TYR A 1 97 ? 11.596 7.822 -2.971 1.00 97.44 97 TYR A N 1
ATOM 749 C CA . TYR A 1 97 ? 11.400 6.405 -2.709 1.00 97.44 97 TYR A CA 1
ATOM 750 C C . TYR A 1 97 ? 10.604 5.771 -3.845 1.00 97.44 97 TYR A C 1
ATOM 752 O O . TYR A 1 97 ? 10.020 6.456 -4.682 1.00 97.44 97 TYR A O 1
ATOM 760 N N . HIS A 1 98 ? 10.580 4.448 -3.875 1.00 97.88 98 HIS A N 1
ATOM 761 C CA . HIS A 1 98 ? 9.747 3.684 -4.795 1.00 97.88 98 HIS A CA 1
ATOM 762 C C . HIS A 1 98 ? 8.446 3.276 -4.144 1.00 97.88 98 HIS A C 1
ATOM 764 O O . HIS A 1 98 ? 8.442 2.893 -2.982 1.00 97.88 98 HIS A O 1
ATOM 770 N N . GLN A 1 99 ? 7.382 3.239 -4.933 1.00 97.94 99 GLN A N 1
ATOM 771 C CA . GLN A 1 99 ? 6.131 2.606 -4.549 1.00 97.94 99 GLN A CA 1
ATOM 772 C C . GLN A 1 99 ? 5.767 1.530 -5.575 1.00 97.94 99 GLN A C 1
ATOM 774 O O . GLN A 1 99 ? 6.090 1.633 -6.762 1.00 97.94 99 GLN A O 1
ATOM 779 N N . ILE A 1 100 ? 5.128 0.464 -5.097 1.00 97.19 100 ILE A N 1
ATOM 780 C CA . ILE A 1 100 ? 4.622 -0.621 -5.935 1.00 97.19 100 ILE A CA 1
ATOM 781 C C . ILE A 1 100 ? 3.138 -0.373 -6.183 1.00 97.19 100 ILE A C 1
ATOM 783 O O . ILE A 1 100 ? 2.359 -0.255 -5.239 1.00 97.19 100 ILE A O 1
ATOM 787 N N . ASP A 1 101 ? 2.740 -0.356 -7.450 1.00 96.69 101 ASP A N 1
ATOM 788 C CA . ASP A 1 101 ? 1.340 -0.456 -7.839 1.00 96.69 101 ASP A CA 1
ATOM 789 C C . ASP A 1 101 ? 0.842 -1.868 -7.511 1.00 96.69 101 ASP A C 1
ATOM 791 O O . ASP A 1 101 ? 1.035 -2.825 -8.277 1.00 96.69 101 ASP A O 1
ATOM 795 N N . THR A 1 102 ? 0.220 -2.016 -6.343 1.00 95.44 102 THR A N 1
ATOM 796 C CA . THR A 1 102 ? -0.289 -3.306 -5.884 1.00 95.44 102 THR A CA 1
ATOM 797 C C . THR A 1 102 ? -1.441 -3.804 -6.739 1.00 95.44 102 THR A C 1
ATOM 799 O O . THR A 1 102 ? -1.717 -4.995 -6.677 1.00 95.44 102 THR A O 1
ATOM 802 N N . SER A 1 103 ? -2.060 -2.970 -7.586 1.00 93.44 103 SER A N 1
ATOM 803 C CA . SER A 1 103 ? -3.098 -3.386 -8.533 1.00 93.44 103 SER A CA 1
ATOM 804 C C . SER A 1 103 ? -2.525 -4.059 -9.782 1.00 93.44 103 SER A C 1
ATOM 806 O O . SER A 1 103 ? -3.184 -4.916 -10.362 1.00 93.44 103 SER A O 1
ATOM 808 N N . ARG A 1 104 ? -1.269 -3.762 -10.145 1.00 95.12 104 ARG A N 1
ATOM 809 C CA . ARG A 1 104 ? -0.557 -4.376 -11.283 1.00 95.12 104 ARG A CA 1
ATOM 810 C C . ARG A 1 104 ? 0.493 -5.405 -10.872 1.00 95.12 104 ARG A C 1
ATOM 812 O O . ARG A 1 104 ? 0.899 -6.238 -11.683 1.00 95.12 104 ARG A O 1
ATOM 819 N N . CYS A 1 105 ? 0.916 -5.392 -9.610 1.00 94.88 105 CYS A N 1
ATOM 820 C CA . CYS A 1 105 ? 1.868 -6.357 -9.074 1.00 94.88 105 CYS A CA 1
ATOM 821 C C . CYS A 1 105 ? 1.381 -7.800 -9.276 1.00 94.88 105 CYS A C 1
ATOM 823 O O . CYS A 1 105 ? 0.238 -8.142 -8.963 1.00 94.88 105 CYS A O 1
ATOM 825 N N . ILE A 1 106 ? 2.278 -8.657 -9.776 1.00 94.81 106 ILE A N 1
ATOM 826 C CA . ILE A 1 106 ? 2.005 -10.084 -10.006 1.00 94.81 106 ILE A CA 1
ATOM 827 C C . ILE A 1 106 ? 2.563 -11.006 -8.909 1.00 94.81 106 ILE A C 1
ATOM 829 O O . ILE A 1 106 ? 2.530 -12.227 -9.052 1.00 94.81 106 ILE A O 1
ATOM 833 N N . GLY A 1 107 ? 3.123 -10.446 -7.831 1.00 93.50 107 GLY A N 1
ATOM 834 C CA . GLY A 1 107 ? 3.660 -11.225 -6.709 1.00 93.50 107 GLY A CA 1
ATOM 835 C C . GLY A 1 107 ? 4.804 -12.175 -7.089 1.00 93.50 107 GLY A C 1
ATOM 836 O O . GLY A 1 107 ? 4.938 -13.236 -6.486 1.00 93.50 107 GLY A O 1
ATOM 837 N N . CYS A 1 108 ? 5.603 -11.829 -8.108 1.00 92.88 108 CYS A N 1
ATOM 838 C CA . CYS A 1 108 ? 6.681 -12.682 -8.632 1.00 92.88 108 CYS A CA 1
ATOM 839 C C . CYS A 1 108 ? 7.936 -12.743 -7.746 1.00 92.88 108 CYS A C 1
ATOM 841 O O . CYS A 1 108 ? 8.820 -13.547 -8.023 1.00 92.88 108 CYS A O 1
ATOM 843 N N . GLN A 1 109 ? 8.031 -11.890 -6.717 1.00 91.19 109 GLN A N 1
ATOM 844 C CA . GLN A 1 109 ? 9.128 -11.826 -5.731 1.00 91.19 109 GLN A CA 1
ATOM 845 C C . GLN A 1 109 ? 10.509 -11.419 -6.284 1.00 91.19 109 GLN A C 1
ATOM 847 O O . GLN A 1 109 ? 11.437 -11.196 -5.508 1.00 91.19 109 GLN A O 1
ATOM 852 N N . MET A 1 110 ? 10.645 -11.225 -7.601 1.00 92.31 110 MET A N 1
ATOM 853 C CA . MET A 1 110 ? 11.916 -10.851 -8.236 1.00 92.31 110 MET A CA 1
ATOM 854 C C . MET A 1 110 ? 12.479 -9.524 -7.725 1.00 92.31 110 MET A C 1
ATOM 856 O O . MET A 1 110 ? 13.687 -9.371 -7.658 1.00 92.31 110 MET A O 1
ATOM 860 N N . CYS A 1 111 ? 11.631 -8.575 -7.319 1.00 94.00 111 CYS A N 1
ATOM 861 C CA . CYS A 1 111 ? 12.081 -7.292 -6.772 1.00 94.00 111 CYS A CA 1
ATOM 862 C C . CYS A 1 111 ? 12.767 -7.412 -5.400 1.00 94.00 111 CYS A C 1
ATOM 864 O O . CYS A 1 111 ? 13.436 -6.472 -4.977 1.00 94.00 111 CYS A O 1
ATOM 866 N N . TYR A 1 112 ? 12.607 -8.549 -4.717 1.00 88.94 112 TYR A N 1
ATOM 867 C CA . TYR A 1 112 ? 13.195 -8.821 -3.409 1.00 88.94 112 TYR A CA 1
ATOM 868 C C . TYR A 1 112 ? 14.422 -9.738 -3.510 1.00 88.94 112 TYR A C 1
ATOM 870 O O . TYR A 1 112 ? 15.480 -9.401 -2.976 1.00 88.94 112 TYR A O 1
ATOM 878 N N . ARG A 1 113 ? 14.327 -10.863 -4.233 1.00 83.94 113 ARG A N 1
ATOM 879 C CA . ARG A 1 113 ? 15.382 -11.892 -4.318 1.00 83.94 113 ARG A CA 1
ATOM 880 C C . ARG A 1 113 ? 15.578 -12.371 -5.753 1.00 83.94 113 ARG A C 1
ATOM 882 O O . ARG A 1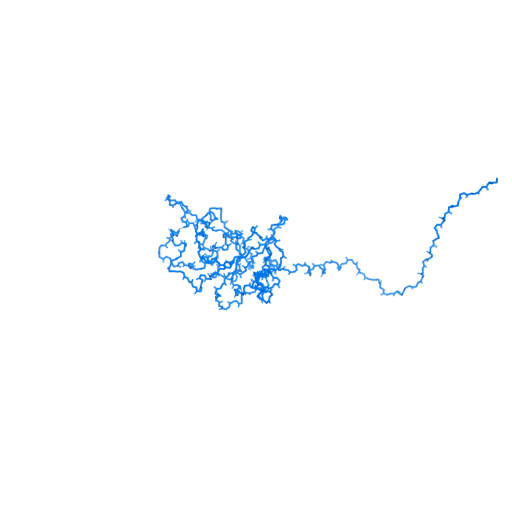 113 ? 14.593 -12.603 -6.447 1.00 83.94 113 ARG A O 1
ATOM 889 N N . SER A 1 114 ? 16.831 -12.605 -6.161 1.00 85.00 114 SER A N 1
ATOM 890 C CA . SER A 1 114 ? 17.134 -13.377 -7.378 1.00 85.00 114 SER A CA 1
ATOM 891 C C . SER A 1 114 ? 17.089 -14.876 -7.057 1.00 85.00 114 SER A C 1
ATOM 893 O O . SER A 1 114 ? 17.948 -15.360 -6.307 1.00 85.00 114 SER A O 1
ATOM 895 N N . PRO A 1 115 ? 16.127 -15.646 -7.602 1.00 77.06 115 PRO A N 1
ATOM 896 C CA . PRO A 1 115 ? 16.055 -17.081 -7.339 1.00 77.06 115 PRO A CA 1
ATOM 897 C C . PRO A 1 115 ? 17.199 -17.854 -8.005 1.00 77.06 115 PRO A C 1
ATOM 899 O O . PRO A 1 115 ? 17.683 -18.829 -7.443 1.00 77.06 115 PRO A O 1
ATOM 902 N N . ASN A 1 116 ? 17.646 -17.413 -9.184 1.00 79.75 116 ASN A N 1
ATOM 903 C CA . ASN A 1 116 ? 18.627 -18.141 -9.994 1.00 79.75 116 ASN A CA 1
ATOM 904 C C . ASN A 1 116 ? 20.051 -18.069 -9.431 1.00 79.75 116 ASN A C 1
ATOM 906 O O . ASN A 1 116 ? 20.855 -18.957 -9.699 1.00 79.75 116 ASN A O 1
ATOM 910 N N . ASP A 1 117 ? 20.345 -17.029 -8.652 1.00 78.00 117 ASP A N 1
ATOM 911 C CA . ASP A 1 117 ? 21.688 -16.762 -8.134 1.00 78.00 117 ASP A CA 1
ATOM 912 C C . ASP A 1 117 ? 21.801 -17.014 -6.624 1.00 78.00 117 ASP A C 1
ATOM 914 O O . ASP A 1 117 ? 22.864 -16.803 -6.048 1.00 78.00 117 ASP A O 1
ATOM 918 N N . SER A 1 118 ? 20.721 -17.448 -5.965 1.00 80.38 118 SER A N 1
ATOM 919 C CA . SER A 1 118 ? 20.732 -17.801 -4.540 1.00 80.38 118 SER A CA 1
ATOM 920 C C . SER A 1 118 ? 21.198 -19.250 -4.329 1.00 80.38 118 SER A C 1
ATOM 922 O O . SER A 1 118 ? 20.908 -20.130 -5.137 1.00 80.38 118 SER A O 1
ATOM 924 N N . THR A 1 119 ? 21.890 -19.523 -3.220 1.00 80.62 119 THR A N 1
ATOM 925 C CA . THR A 1 119 ? 22.285 -20.882 -2.795 1.00 80.62 119 THR A CA 1
ATOM 926 C C . THR A 1 119 ? 21.876 -21.143 -1.346 1.00 80.62 119 THR A C 1
ATOM 928 O O . THR A 1 119 ? 21.292 -20.282 -0.694 1.00 80.62 119 THR A O 1
ATOM 931 N N . GLU A 1 120 ? 22.212 -22.321 -0.811 1.00 82.38 120 GLU A N 1
ATOM 932 C CA . GLU A 1 120 ? 22.011 -22.633 0.611 1.00 82.38 120 GLU A CA 1
ATOM 933 C C . GLU A 1 120 ? 22.853 -21.767 1.566 1.00 82.38 120 GLU A C 1
ATOM 935 O O . GLU A 1 120 ? 22.516 -21.645 2.740 1.00 82.38 120 GLU A O 1
ATOM 940 N N . HIS A 1 121 ? 23.946 -21.161 1.088 1.00 84.56 121 HIS A N 1
ATOM 941 C CA . HIS A 1 121 ? 24.871 -20.394 1.931 1.00 84.56 121 HIS A CA 1
ATOM 942 C C . HIS A 1 121 ? 24.712 -18.883 1.802 1.00 84.56 121 HIS A C 1
ATOM 944 O O . HIS A 1 121 ? 25.168 -18.145 2.674 1.00 84.56 121 HIS A O 1
ATOM 950 N N . TYR A 1 122 ? 24.118 -18.409 0.709 1.00 81.00 122 TYR A N 1
ATOM 951 C CA . TYR A 1 122 ? 23.944 -16.986 0.469 1.00 81.00 122 TYR A CA 1
ATOM 952 C C . TYR A 1 122 ? 22.669 -16.708 -0.319 1.00 81.00 122 TYR A C 1
ATOM 954 O O . TYR A 1 122 ? 22.295 -17.432 -1.242 1.00 81.00 122 TYR A O 1
ATOM 962 N N . GLN A 1 123 ? 22.026 -15.606 0.040 1.00 80.06 123 GLN A N 1
ATOM 963 C CA . GLN A 1 123 ? 20.847 -15.079 -0.622 1.00 80.06 123 GLN A CA 1
ATOM 964 C C . GLN A 1 123 ? 21.239 -13.825 -1.388 1.00 80.06 123 GLN A C 1
ATOM 966 O O . GLN A 1 123 ? 21.730 -12.869 -0.791 1.00 80.06 123 GLN A O 1
ATOM 971 N N . LEU A 1 124 ? 21.013 -13.820 -2.704 1.00 85.00 124 LEU A N 1
ATOM 972 C CA . LEU A 1 124 ? 21.171 -12.601 -3.487 1.00 85.00 124 LEU A CA 1
ATOM 973 C C . LEU A 1 124 ? 19.877 -11.787 -3.406 1.00 85.00 124 LEU A C 1
ATOM 975 O O . LEU A 1 124 ? 18.879 -12.116 -4.057 1.00 85.00 124 LEU A O 1
ATOM 979 N N . THR A 1 125 ? 19.895 -10.736 -2.590 1.00 88.69 125 THR A N 1
ATOM 980 C CA . THR A 1 125 ? 18.803 -9.766 -2.503 1.00 88.69 125 THR A CA 1
ATOM 981 C C . THR A 1 125 ? 18.924 -8.731 -3.617 1.00 88.69 125 THR A C 1
ATOM 983 O O . THR A 1 125 ? 20.012 -8.262 -3.947 1.00 88.69 125 THR A O 1
ATOM 986 N N . ILE A 1 126 ? 17.789 -8.381 -4.220 1.00 93.19 126 ILE A N 1
ATOM 987 C CA . ILE A 1 126 ? 17.709 -7.305 -5.210 1.00 93.19 126 ILE A CA 1
ATOM 988 C C . ILE A 1 126 ? 17.586 -5.951 -4.520 1.00 93.19 126 ILE A C 1
ATOM 990 O O . ILE A 1 126 ? 18.225 -4.990 -4.940 1.00 93.19 126 ILE A O 1
ATOM 994 N N . CYS A 1 127 ? 16.783 -5.865 -3.457 1.00 93.38 127 CYS A N 1
ATOM 995 C CA . C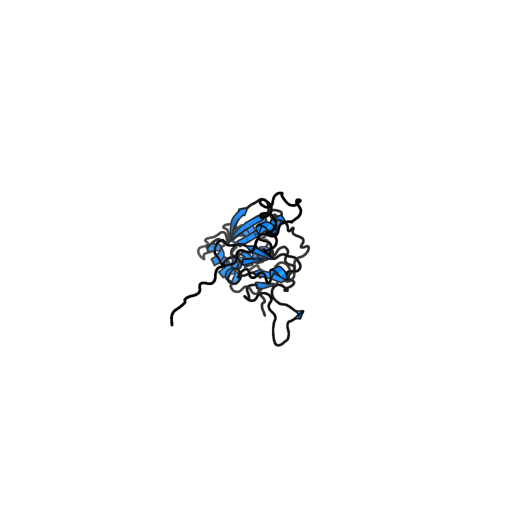YS A 1 127 ? 16.738 -4.674 -2.623 1.00 93.38 127 CYS A CA 1
ATOM 996 C C . CYS A 1 127 ? 17.886 -4.735 -1.601 1.00 93.38 127 CYS A C 1
ATOM 998 O O . CYS A 1 127 ? 17.825 -5.553 -0.679 1.00 93.38 127 CYS A O 1
ATOM 1000 N N . PRO A 1 128 ? 18.922 -3.882 -1.714 1.00 91.44 128 PRO A N 1
ATOM 1001 C CA . PRO A 1 128 ? 20.040 -3.901 -0.771 1.00 91.44 128 PRO A CA 1
ATOM 1002 C C . PRO A 1 128 ? 19.661 -3.338 0.608 1.00 91.44 128 PRO A C 1
ATOM 1004 O O . PRO A 1 128 ? 20.395 -3.536 1.569 1.00 91.44 128 PRO A O 1
ATOM 1007 N N . TRP A 1 129 ? 18.521 -2.648 0.704 1.00 92.88 129 TRP A N 1
ATOM 1008 C CA . TRP A 1 129 ? 18.063 -1.953 1.909 1.00 92.88 129 TRP A CA 1
ATOM 1009 C C . TRP A 1 129 ? 17.032 -2.729 2.720 1.00 92.88 129 TRP A C 1
ATOM 1011 O O . TRP A 1 129 ? 16.560 -2.223 3.730 1.00 92.88 129 TRP A O 1
ATOM 1021 N N . ASN A 1 130 ? 16.654 -3.929 2.267 1.00 91.44 130 ASN A N 1
ATOM 1022 C CA . ASN A 1 130 ? 15.567 -4.703 2.867 1.00 91.44 130 ASN A CA 1
ATOM 1023 C C . ASN A 1 130 ? 14.270 -3.881 3.038 1.00 91.44 130 ASN A C 1
ATOM 1025 O O . ASN A 1 130 ? 13.590 -3.971 4.051 1.00 91.44 130 ASN A O 1
ATOM 1029 N N . ALA A 1 131 ? 13.953 -3.044 2.047 1.00 95.25 131 ALA A N 1
ATOM 1030 C CA . ALA A 1 131 ? 12.842 -2.096 2.097 1.00 95.25 131 ALA A CA 1
ATOM 1031 C C . ALA A 1 131 ? 11.542 -2.646 1.487 1.00 95.25 131 ALA A C 1
ATOM 1033 O O . ALA A 1 131 ? 10.672 -1.858 1.138 1.00 95.25 131 ALA A O 1
ATOM 1034 N N . ILE A 1 132 ? 11.433 -3.956 1.245 1.00 95.25 132 ILE A N 1
ATOM 1035 C CA . ILE A 1 132 ? 10.271 -4.561 0.581 1.00 95.25 132 ILE A CA 1
ATOM 1036 C C . ILE A 1 132 ? 9.692 -5.629 1.490 1.00 95.25 132 ILE A C 1
ATOM 1038 O O . ILE A 1 132 ? 10.316 -6.673 1.673 1.00 95.25 132 ILE A O 1
ATOM 1042 N N . ASP A 1 133 ? 8.467 -5.400 1.937 1.00 94.62 133 ASP A N 1
ATOM 1043 C CA . ASP A 1 133 ? 7.677 -6.395 2.638 1.00 94.62 133 ASP A CA 1
ATOM 1044 C C . ASP A 1 133 ? 6.923 -7.250 1.623 1.00 94.62 133 ASP A C 1
ATOM 1046 O O . ASP A 1 133 ? 6.259 -6.739 0.712 1.00 94.62 133 ASP A O 1
ATOM 1050 N N . MET A 1 134 ? 7.015 -8.569 1.782 1.00 93.19 134 MET A N 1
ATOM 1051 C CA . MET A 1 134 ? 6.222 -9.531 1.022 1.00 93.19 134 MET A CA 1
ATOM 1052 C C . MET A 1 134 ? 5.059 -10.020 1.880 1.00 93.19 134 MET A C 1
ATOM 1054 O O . MET A 1 134 ? 5.239 -10.508 2.993 1.00 93.19 134 MET A O 1
ATOM 1058 N N . LEU A 1 135 ? 3.851 -9.913 1.341 1.00 93.81 135 LEU A N 1
ATOM 1059 C CA . LEU A 1 135 ? 2.605 -10.196 2.039 1.00 93.81 135 LEU A CA 1
ATOM 1060 C C . LEU A 1 135 ? 1.927 -11.426 1.449 1.00 93.81 135 LEU A C 1
ATOM 1062 O O . LEU A 1 135 ? 1.867 -11.596 0.228 1.00 93.81 135 LEU A O 1
ATOM 1066 N N . HIS A 1 136 ? 1.332 -12.258 2.298 1.00 95.44 136 HIS A N 1
ATOM 1067 C CA . HIS A 1 136 ? 0.280 -13.173 1.868 1.00 95.44 136 HIS A CA 1
ATOM 1068 C C . HIS A 1 136 ? -0.974 -12.373 1.508 1.00 95.44 136 HIS A C 1
ATOM 1070 O O . HIS A 1 136 ? -1.597 -11.778 2.382 1.00 95.44 136 HIS A O 1
ATOM 1076 N N . ASN A 1 137 ? -1.356 -12.377 0.226 1.00 95.81 137 ASN A N 1
ATOM 1077 C CA . ASN A 1 137 ? -2.404 -11.493 -0.284 1.00 95.81 137 ASN A CA 1
ATOM 1078 C C . ASN A 1 137 ? -3.766 -11.767 0.401 1.00 95.81 137 ASN A C 1
ATOM 1080 O O . ASN A 1 137 ? -4.335 -12.851 0.183 1.00 95.81 137 ASN A O 1
ATOM 1084 N N . PRO A 1 138 ? -4.322 -10.805 1.169 1.00 96.19 138 PRO A N 1
ATOM 1085 C CA . PRO A 1 138 ? -5.625 -10.951 1.819 1.00 96.19 138 PRO A CA 1
ATOM 1086 C C . PRO A 1 138 ? -6.772 -11.142 0.823 1.00 96.19 138 PRO A C 1
ATOM 1088 O O . PRO A 1 138 ? -7.750 -11.802 1.144 1.00 96.19 138 PRO A O 1
ATOM 1091 N N . ASN A 1 139 ? -6.636 -10.674 -0.420 1.00 96.12 139 ASN A N 1
ATOM 1092 C CA . ASN A 1 139 ? -7.665 -10.825 -1.454 1.00 96.12 139 ASN A CA 1
ATOM 1093 C C . ASN A 1 139 ? -7.749 -12.241 -2.043 1.00 96.12 139 ASN A C 1
ATOM 1095 O O . ASN A 1 139 ? -8.727 -12.580 -2.705 1.00 96.12 139 ASN A O 1
ATOM 1099 N N . VAL A 1 140 ? -6.719 -13.072 -1.847 1.00 96.25 140 VAL A N 1
ATOM 1100 C CA . VAL A 1 140 ? -6.723 -14.478 -2.293 1.00 96.25 140 VAL A CA 1
ATOM 1101 C C . VAL A 1 140 ? -7.086 -15.417 -1.152 1.00 96.25 140 VAL A C 1
ATOM 1103 O O . VAL A 1 140 ? -7.773 -16.416 -1.368 1.00 96.25 140 VAL A O 1
ATOM 1106 N N . LYS A 1 141 ? -6.595 -15.121 0.051 1.00 95.31 141 LYS A N 1
ATOM 1107 C CA . LYS A 1 141 ? -6.877 -15.889 1.259 1.00 95.31 141 LYS A CA 1
ATOM 1108 C C . LYS A 1 141 ? -7.213 -14.912 2.394 1.00 95.31 141 LYS A C 1
ATOM 1110 O O . LYS A 1 141 ? -6.305 -14.581 3.167 1.00 95.31 141 LYS A O 1
ATOM 1115 N N . PRO A 1 142 ? -8.465 -14.427 2.460 1.00 95.38 142 PRO A N 1
ATOM 1116 C CA . PRO A 1 142 ? -8.915 -13.592 3.565 1.00 95.38 142 PRO A CA 1
ATOM 1117 C C . PRO A 1 142 ? -8.935 -14.404 4.859 1.00 95.38 142 PRO A C 1
ATOM 1119 O O . PRO A 1 142 ? -9.069 -15.631 4.820 1.00 95.38 142 PRO A O 1
ATOM 1122 N N . ASP A 1 143 ? -8.766 -13.718 5.984 1.00 93.81 143 ASP A N 1
ATOM 1123 C CA . ASP A 1 143 ? -9.052 -14.303 7.292 1.00 93.81 143 ASP A CA 1
ATOM 1124 C C . ASP A 1 143 ? -10.562 -14.271 7.545 1.00 93.81 143 ASP A C 1
ATOM 1126 O O . ASP A 1 143 ? -11.307 -13.584 6.840 1.00 93.81 143 ASP A O 1
ATOM 1130 N N . ASP A 1 144 ? -11.016 -15.039 8.535 1.00 93.88 144 ASP A N 1
ATOM 1131 C CA . ASP A 1 144 ? -12.439 -15.110 8.885 1.00 93.88 144 ASP A CA 1
ATOM 1132 C C . ASP A 1 144 ? -12.975 -13.753 9.373 1.00 93.88 144 ASP A C 1
ATOM 1134 O O . ASP A 1 144 ? -14.138 -13.420 9.141 1.00 93.88 144 ASP A O 1
ATOM 1138 N N . GLU A 1 145 ? -12.116 -12.961 10.018 1.00 93.62 145 GLU A N 1
ATOM 1139 C CA . GLU A 1 145 ? -12.404 -11.609 10.483 1.00 93.62 145 GLU A CA 1
ATOM 1140 C C . GLU A 1 145 ? -11.247 -10.676 10.120 1.00 93.62 145 GLU A C 1
ATOM 1142 O O . GLU A 1 145 ? -10.075 -11.042 10.225 1.00 93.62 145 GLU A O 1
ATOM 1147 N N . SER A 1 146 ? -11.586 -9.463 9.685 1.00 95.50 146 SER A N 1
ATOM 1148 C CA . SER A 1 146 ? -10.594 -8.446 9.354 1.00 95.50 146 SER A CA 1
ATOM 1149 C C . SER A 1 146 ? -10.042 -7.778 10.601 1.00 95.50 146 SER A C 1
ATOM 1151 O O . SER A 1 146 ? -10.796 -7.424 11.506 1.00 95.50 146 SER A O 1
ATOM 1153 N N . ILE A 1 147 ? -8.748 -7.468 10.589 1.00 96.62 147 ILE A N 1
ATOM 1154 C CA . ILE A 1 147 ? -8.108 -6.662 11.641 1.00 96.62 147 ILE A CA 1
ATOM 1155 C C . ILE A 1 147 ? -8.692 -5.243 11.753 1.00 96.62 147 ILE A C 1
ATOM 1157 O O . ILE A 1 147 ? -8.575 -4.612 12.797 1.00 96.62 147 ILE A O 1
ATOM 1161 N N . PHE A 1 148 ? -9.364 -4.748 10.707 1.00 97.19 148 PHE A N 1
ATOM 1162 C CA . PHE A 1 148 ? -10.051 -3.453 10.720 1.00 97.19 148 PHE A CA 1
ATOM 1163 C C . PHE A 1 148 ? -11.429 -3.512 11.390 1.00 97.19 148 PHE A C 1
ATOM 1165 O O . PHE A 1 148 ? -11.948 -2.475 11.809 1.00 97.19 148 PHE A O 1
ATOM 1172 N N . ALA A 1 149 ? -12.039 -4.696 11.506 1.00 96.00 149 ALA A N 1
ATOM 1173 C CA . ALA A 1 149 ? -13.420 -4.838 11.965 1.00 96.00 149 ALA A CA 1
ATOM 1174 C C . ALA A 1 149 ? -13.672 -4.262 13.377 1.00 96.00 149 ALA A C 1
ATOM 1176 O O . ALA A 1 149 ? -14.666 -3.547 13.540 1.00 96.00 149 ALA A O 1
ATOM 1177 N N . PRO A 1 150 ? -12.788 -4.449 14.383 1.00 95.31 150 PRO A N 1
ATOM 1178 C CA . PRO A 1 150 ? -12.981 -3.863 15.716 1.00 95.31 150 PRO A CA 1
ATOM 1179 C C . PRO A 1 150 ? -13.019 -2.325 15.724 1.00 95.31 150 PRO A C 1
ATOM 1181 O O . PRO A 1 150 ? -13.648 -1.714 16.602 1.00 95.31 150 PRO A O 1
ATOM 1184 N N . TYR A 1 151 ? -12.365 -1.712 14.735 1.00 96.88 151 TYR A N 1
ATOM 1185 C CA . TYR A 1 151 ? -12.163 -0.273 14.630 1.00 96.88 151 TYR A CA 1
ATOM 1186 C C . TYR A 1 151 ? -13.264 0.426 13.832 1.00 96.88 151 TYR A C 1
ATOM 1188 O O . TYR A 1 151 ? -13.434 1.628 13.975 1.00 96.88 151 TYR A O 1
ATOM 1196 N N . TRP A 1 152 ? -14.067 -0.282 13.041 1.00 97.44 152 TRP A N 1
ATOM 1197 C CA . TRP A 1 152 ? -15.174 0.344 12.317 1.00 97.44 152 TRP A CA 1
ATOM 1198 C C . TRP A 1 152 ? -16.335 0.715 13.260 1.00 97.44 152 TRP A C 1
ATOM 1200 O O . TRP A 1 152 ? -16.851 -0.131 13.999 1.00 97.44 152 TRP A O 1
ATOM 1210 N N . LYS A 1 153 ? -16.759 1.985 13.238 1.00 96.94 153 LYS A N 1
ATOM 1211 C CA . LYS A 1 153 ? -17.901 2.535 14.003 1.00 96.94 153 LYS A CA 1
ATOM 1212 C C . LYS A 1 153 ? -18.970 3.192 13.135 1.00 96.94 153 LYS A C 1
ATOM 1214 O O . LYS A 1 153 ? -19.913 3.768 13.675 1.00 96.94 153 LYS A O 1
ATOM 1219 N N . GLY A 1 154 ? -18.846 3.082 11.815 1.00 94.38 154 GLY A N 1
ATOM 1220 C CA . GLY A 1 154 ? -19.860 3.564 10.888 1.00 94.38 154 GLY A CA 1
ATOM 1221 C C . GLY A 1 154 ? -21.080 2.643 10.842 1.00 94.38 154 GLY A C 1
ATOM 1222 O O . GLY A 1 154 ? -21.382 1.902 11.780 1.00 94.38 154 GLY A O 1
ATOM 1223 N N . ASP A 1 155 ? -21.801 2.676 9.724 1.00 93.44 155 ASP A N 1
ATOM 1224 C CA . ASP A 1 155 ? -22.993 1.849 9.538 1.00 93.44 155 ASP A CA 1
ATOM 1225 C C . ASP A 1 155 ? -22.667 0.350 9.691 1.00 93.44 155 ASP A C 1
ATOM 1227 O O . ASP A 1 155 ? -21.855 -0.205 8.950 1.00 93.44 155 ASP A O 1
ATOM 1231 N N . ALA A 1 156 ? -23.319 -0.307 10.654 1.00 88.31 156 ALA A N 1
ATOM 1232 C CA . ALA A 1 156 ? -23.155 -1.732 10.935 1.00 88.31 156 ALA A CA 1
ATOM 1233 C C . ALA A 1 156 ? -23.737 -2.641 9.837 1.00 88.31 156 ALA A C 1
ATOM 1235 O O . ALA A 1 156 ? -23.453 -3.835 9.819 1.00 88.31 156 ALA A O 1
ATOM 1236 N N . SER A 1 157 ? -24.574 -2.097 8.947 1.00 90.00 157 SER A N 1
ATOM 1237 C CA . SER A 1 157 ? -25.107 -2.810 7.783 1.00 90.00 157 SER A CA 1
ATOM 1238 C C . SER A 1 157 ? -24.231 -2.682 6.535 1.00 90.00 157 SER A C 1
ATOM 1240 O O . SER A 1 157 ? -24.498 -3.352 5.538 1.00 90.00 157 SER A O 1
ATOM 1242 N N . ALA A 1 158 ? -23.188 -1.846 6.578 1.00 91.06 158 ALA A N 1
ATOM 1243 C CA . ALA A 1 158 ? -22.275 -1.680 5.460 1.00 91.06 158 ALA A CA 1
ATOM 1244 C C . ALA A 1 158 ? -21.415 -2.936 5.254 1.00 91.06 158 ALA A C 1
ATOM 1246 O O . ALA A 1 158 ? -20.786 -3.447 6.180 1.00 91.06 158 ALA A O 1
ATOM 1247 N N . GLU A 1 159 ? -21.343 -3.402 4.008 1.00 91.75 159 GLU A N 1
ATOM 1248 C CA . GLU A 1 159 ? -20.434 -4.470 3.594 1.00 91.75 159 GLU A CA 1
ATOM 1249 C C . GLU A 1 159 ? -19.108 -3.849 3.142 1.00 91.75 159 GLU A C 1
ATOM 1251 O O . GLU A 1 159 ? -18.975 -3.388 2.007 1.00 91.75 159 GLU A O 1
ATOM 1256 N N . LEU A 1 160 ? -18.132 -3.784 4.051 1.00 95.94 160 LEU A N 1
ATOM 1257 C CA . LEU A 1 160 ? -16.832 -3.192 3.747 1.00 95.94 160 LEU A CA 1
ATOM 1258 C C . LEU A 1 160 ? -15.940 -4.177 2.969 1.00 95.94 160 LEU A C 1
ATOM 1260 O O . LEU A 1 160 ? -15.938 -5.380 3.252 1.00 95.94 160 LEU A O 1
ATOM 1264 N N . PRO A 1 161 ? -15.121 -3.683 2.023 1.00 96.69 161 PRO A N 1
ATOM 1265 C CA . PRO A 1 161 ? -14.188 -4.497 1.250 1.00 96.69 161 PRO A CA 1
ATOM 1266 C C . PRO A 1 161 ? -12.922 -4.816 2.065 1.00 96.69 161 PRO A C 1
ATOM 1268 O O . PRO A 1 161 ? -11.815 -4.409 1.715 1.00 96.69 161 PRO A O 1
ATOM 1271 N N . TRP A 1 162 ? -13.087 -5.556 3.164 1.00 97.44 162 TRP A N 1
ATOM 1272 C CA . TRP A 1 162 ? -12.072 -5.785 4.198 1.00 97.44 162 TRP A CA 1
ATOM 1273 C C . TRP A 1 162 ? -10.683 -6.153 3.674 1.00 97.44 162 TRP A C 1
ATOM 1275 O O . TRP A 1 162 ? -9.698 -5.521 4.039 1.00 97.44 162 TRP A O 1
ATOM 1285 N N . SER A 1 163 ? -10.589 -7.124 2.764 1.00 97.12 163 SER A N 1
ATOM 1286 C CA . SER A 1 163 ? -9.300 -7.564 2.218 1.00 97.12 163 SER A CA 1
ATOM 1287 C C . SER A 1 163 ? -8.559 -6.463 1.455 1.00 97.12 163 SER A C 1
ATOM 1289 O O . SER A 1 163 ? -7.331 -6.406 1.500 1.00 97.12 163 SER A O 1
ATOM 1291 N N . LYS A 1 164 ? -9.292 -5.573 0.776 1.00 97.31 164 LYS A N 1
ATOM 1292 C CA . LYS A 1 164 ? -8.707 -4.423 0.081 1.00 97.31 164 LYS A CA 1
ATOM 1293 C C . LYS A 1 164 ? -8.350 -3.294 1.041 1.00 97.31 164 LYS A C 1
ATOM 1295 O O . LYS A 1 164 ? -7.341 -2.632 0.819 1.00 97.31 164 LYS A O 1
ATOM 1300 N N . LEU A 1 165 ? -9.115 -3.116 2.119 1.00 98.19 165 LEU A N 1
ATOM 1301 C CA . LEU A 1 165 ? -8.752 -2.196 3.201 1.00 98.19 165 LEU A CA 1
ATOM 1302 C C . LEU A 1 165 ? -7.465 -2.640 3.896 1.00 98.19 165 LEU A C 1
ATOM 1304 O O . LEU A 1 165 ? -6.610 -1.809 4.170 1.00 98.19 165 LEU A O 1
ATOM 1308 N N . GLU A 1 166 ? -7.276 -3.943 4.096 1.00 98.00 166 GLU A N 1
ATOM 1309 C CA . GLU A 1 166 ? -6.025 -4.497 4.615 1.00 98.00 166 GLU A CA 1
ATOM 1310 C C . GLU A 1 166 ? -4.835 -4.265 3.675 1.00 98.00 166 GLU A C 1
ATOM 1312 O O . GLU A 1 166 ? -3.773 -3.841 4.123 1.00 98.00 166 GLU A O 1
ATOM 1317 N N . GLU A 1 167 ? -5.010 -4.493 2.370 1.00 97.50 167 GLU A N 1
ATOM 1318 C CA . GLU A 1 167 ? -3.973 -4.231 1.363 1.00 97.50 167 GLU A CA 1
ATOM 1319 C C . GLU A 1 167 ? -3.535 -2.757 1.353 1.00 97.50 167 GLU A C 1
ATOM 1321 O O . GLU A 1 167 ? -2.353 -2.459 1.540 1.00 97.50 167 GLU A O 1
ATOM 1326 N N . TYR A 1 168 ? -4.478 -1.834 1.148 1.00 98.25 168 TYR A N 1
ATOM 1327 C CA . TYR A 1 168 ? -4.156 -0.411 1.025 1.00 98.25 168 TYR A CA 1
ATOM 1328 C C . TYR A 1 168 ? -3.864 0.252 2.366 1.00 98.25 168 TYR A C 1
ATOM 1330 O O . TYR A 1 168 ? -3.047 1.167 2.420 1.00 98.25 168 TYR A O 1
ATOM 1338 N N . GLY A 1 169 ? -4.463 -0.228 3.455 1.00 98.19 169 GLY A N 1
ATOM 1339 C CA . GLY A 1 169 ? -4.129 0.193 4.810 1.0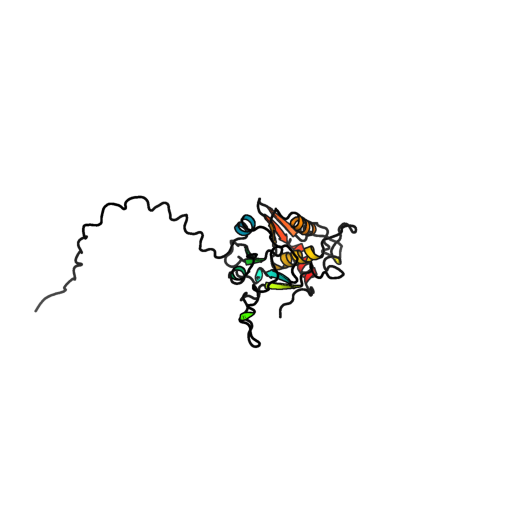0 98.19 169 GLY A CA 1
ATOM 1340 C C . GLY A 1 169 ? -2.673 -0.120 5.145 1.00 98.19 169 GLY A C 1
ATOM 1341 O O . GLY A 1 169 ? -1.969 0.745 5.660 1.00 98.19 169 GLY A O 1
ATOM 1342 N N . TYR A 1 170 ? -2.178 -1.307 4.778 1.00 98.06 170 TYR A N 1
ATOM 1343 C CA . TYR A 1 170 ? -0.770 -1.642 4.998 1.00 98.06 170 TYR A CA 1
ATOM 1344 C C . TYR A 1 170 ? 0.165 -0.797 4.128 1.00 98.06 170 TYR A C 1
ATOM 1346 O O . TYR A 1 170 ? 1.220 -0.357 4.583 1.00 98.06 170 TYR A O 1
ATOM 1354 N N . GLN A 1 171 ? -0.234 -0.511 2.884 1.00 97.62 171 GLN A N 1
ATOM 1355 C CA . GLN A 1 171 ? 0.522 0.403 2.031 1.00 97.62 171 GLN A CA 1
ATOM 1356 C C . GLN A 1 171 ? 0.561 1.824 2.603 1.00 97.62 171 GLN A C 1
ATOM 1358 O O . GLN A 1 171 ? 1.628 2.428 2.662 1.00 97.62 171 GLN A O 1
ATOM 1363 N N . LEU A 1 172 ? -0.568 2.341 3.094 1.00 98.19 172 LEU A N 1
ATOM 1364 C CA . LEU A 1 172 ? -0.632 3.631 3.779 1.00 98.19 172 LEU A CA 1
ATOM 1365 C C . LEU A 1 172 ? 0.231 3.659 5.040 1.00 98.19 172 LEU A C 1
ATOM 1367 O O . LEU A 1 172 ? 0.871 4.676 5.293 1.00 98.19 172 LEU A O 1
ATOM 1371 N N . ARG A 1 173 ? 0.293 2.558 5.795 1.00 97.50 173 ARG A N 1
ATOM 1372 C CA . ARG A 1 173 ? 1.167 2.441 6.965 1.00 97.50 173 ARG A CA 1
ATOM 1373 C C . ARG A 1 173 ? 2.639 2.623 6.589 1.00 97.50 173 ARG A C 1
ATOM 1375 O O . ARG A 1 173 ? 3.334 3.405 7.225 1.00 97.50 173 ARG A O 1
ATOM 1382 N N . LEU A 1 174 ? 3.107 1.923 5.555 1.00 96.44 174 LEU A N 1
ATOM 1383 C CA . LEU A 1 174 ? 4.525 1.912 5.179 1.00 96.44 174 LEU A CA 1
ATOM 1384 C C . LEU A 1 174 ? 4.971 3.116 4.341 1.00 96.44 174 LEU A C 1
ATOM 1386 O O . LEU A 1 174 ? 6.077 3.623 4.521 1.00 96.44 174 LEU A O 1
ATOM 1390 N N . ASP A 1 175 ? 4.135 3.565 3.407 1.00 94.75 175 ASP A N 1
ATOM 1391 C CA . ASP A 1 175 ? 4.479 4.648 2.483 1.00 94.75 175 ASP A CA 1
ATOM 1392 C C . ASP A 1 175 ? 3.976 6.015 2.968 1.00 94.75 175 ASP A C 1
ATOM 1394 O O . ASP A 1 175 ? 4.449 7.071 2.528 1.00 94.75 175 ASP A O 1
ATOM 1398 N N . GLY A 1 176 ? 2.978 6.019 3.854 1.00 96.62 176 GLY A N 1
ATOM 1399 C CA . GLY A 1 176 ? 2.266 7.215 4.292 1.00 96.62 176 GLY A CA 1
ATOM 1400 C C . GLY A 1 176 ? 1.313 7.798 3.247 1.00 96.62 176 GLY A C 1
ATOM 1401 O O . GLY A 1 176 ? 0.585 8.738 3.567 1.00 96.62 176 GLY A O 1
ATOM 1402 N N . GLN A 1 177 ? 1.328 7.292 2.012 1.00 97.38 177 GLN A N 1
ATOM 1403 C CA . GLN A 1 177 ? 0.464 7.723 0.917 1.00 97.38 177 GLN A CA 1
ATOM 1404 C C . GLN A 1 177 ? 0.333 6.643 -0.161 1.00 97.38 177 GLN A C 1
ATOM 1406 O O . GLN A 1 177 ? 1.240 5.835 -0.338 1.00 97.38 177 GLN A O 1
ATOM 1411 N N . VAL A 1 178 ? -0.761 6.666 -0.915 1.00 97.88 178 VAL A N 1
ATOM 1412 C CA . VAL A 1 178 ? -1.066 5.751 -2.021 1.00 97.88 178 VAL A CA 1
ATOM 1413 C C . VAL A 1 178 ? -1.515 6.566 -3.227 1.00 97.88 178 VAL A C 1
ATOM 1415 O O . VAL A 1 178 ? -2.360 7.452 -3.100 1.00 97.88 178 VAL A O 1
ATOM 1418 N N . PHE A 1 179 ? -0.976 6.243 -4.402 1.00 97.94 179 PHE A N 1
ATOM 1419 C CA . PHE A 1 179 ? -1.433 6.802 -5.672 1.00 97.94 179 PHE A CA 1
ATOM 1420 C C . PHE A 1 179 ? -2.274 5.780 -6.434 1.00 97.94 179 PHE A C 1
ATOM 1422 O O . PHE A 1 179 ? -1.876 4.624 -6.569 1.00 97.94 179 PHE A O 1
ATOM 1429 N N . LEU A 1 180 ? -3.414 6.216 -6.965 1.00 96.62 180 LEU A N 1
ATOM 1430 C CA . LEU A 1 180 ? -4.324 5.383 -7.750 1.00 96.62 180 LEU A CA 1
ATOM 1431 C C . LEU A 1 180 ? -4.670 6.063 -9.076 1.00 96.62 180 LEU A C 1
ATOM 1433 O O . LEU A 1 180 ? -4.842 7.282 -9.098 1.00 96.62 180 LEU A O 1
ATOM 1437 N N . PRO A 1 181 ? -4.820 5.309 -10.178 1.00 95.75 181 PRO A N 1
ATOM 1438 C CA . PRO A 1 181 ? -5.252 5.884 -11.444 1.00 95.75 181 PRO A CA 1
ATOM 1439 C C . PRO A 1 181 ? -6.726 6.296 -11.368 1.00 95.75 181 PRO A C 1
ATOM 1441 O O . PRO A 1 181 ? -7.558 5.532 -10.881 1.00 95.75 181 PRO A O 1
ATOM 1444 N N . ILE A 1 182 ? -7.079 7.453 -11.935 1.00 94.88 182 ILE A N 1
ATOM 1445 C CA . ILE A 1 182 ? -8.472 7.954 -11.944 1.00 94.88 182 ILE A CA 1
ATOM 1446 C C . ILE A 1 182 ? -9.425 6.993 -12.651 1.00 94.88 182 ILE A C 1
ATOM 1448 O O . ILE A 1 182 ? -10.584 6.870 -12.274 1.00 94.88 182 ILE A O 1
ATOM 1452 N N . ALA A 1 183 ? -8.920 6.258 -13.641 1.00 93.38 183 ALA A N 1
ATOM 1453 C CA . ALA A 1 183 ? -9.690 5.254 -14.365 1.00 93.38 183 ALA A CA 1
ATOM 1454 C C . ALA A 1 183 ? -10.109 4.038 -13.510 1.00 93.38 183 ALA A C 1
ATOM 1456 O O . ALA A 1 183 ? -10.910 3.230 -13.978 1.00 93.38 183 ALA A O 1
ATOM 1457 N N . ARG A 1 184 ? -9.565 3.872 -12.295 1.00 93.56 184 ARG A N 1
ATOM 1458 C CA . ARG A 1 184 ? -9.921 2.800 -11.351 1.00 93.56 184 ARG A CA 1
ATOM 1459 C C . ARG A 1 184 ? -10.770 3.352 -10.210 1.00 93.56 184 ARG A C 1
ATOM 1461 O O . ARG A 1 184 ? -10.347 3.379 -9.055 1.00 93.56 184 ARG A O 1
ATOM 1468 N N . GLU A 1 185 ? -11.983 3.782 -10.556 1.00 95.25 185 GLU A N 1
ATOM 1469 C CA . GLU A 1 185 ? -12.999 4.241 -9.596 1.00 95.25 185 GLU A CA 1
ATOM 1470 C C . GLU A 1 185 ? -13.251 3.197 -8.500 1.00 95.25 185 GLU A C 1
ATOM 1472 O O . GLU A 1 185 ? -13.354 3.545 -7.331 1.00 95.25 185 GLU A O 1
ATOM 1477 N N . ASP A 1 186 ? -13.214 1.910 -8.849 1.00 94.75 186 ASP A N 1
ATOM 1478 C CA . ASP A 1 186 ? -13.374 0.804 -7.907 1.00 94.75 186 ASP A CA 1
ATOM 1479 C C . ASP A 1 186 ? -12.278 0.745 -6.831 1.00 94.75 186 ASP A C 1
ATOM 1481 O O . ASP A 1 186 ? -12.547 0.294 -5.724 1.00 94.75 186 ASP A O 1
ATOM 1485 N N . LEU A 1 187 ? -11.052 1.197 -7.129 1.00 95.69 187 LEU A N 1
ATOM 1486 C CA . LEU A 1 187 ? -9.982 1.315 -6.131 1.00 95.69 187 LEU A CA 1
ATOM 1487 C C . LEU A 1 187 ? -10.106 2.602 -5.321 1.00 95.69 187 LEU A C 1
ATOM 1489 O O . LEU A 1 187 ? -9.847 2.590 -4.122 1.00 95.69 187 LEU A O 1
ATOM 1493 N N . ILE A 1 188 ? -10.509 3.698 -5.964 1.00 97.38 188 ILE A N 1
ATOM 1494 C CA . ILE A 1 188 ? -10.771 4.978 -5.292 1.00 97.38 188 ILE A CA 1
ATOM 1495 C C . ILE A 1 188 ? -11.849 4.789 -4.219 1.00 97.38 188 ILE A C 1
ATOM 1497 O O . ILE A 1 188 ? -11.635 5.180 -3.076 1.00 97.38 188 ILE A O 1
ATOM 1501 N N . GLU A 1 189 ? -12.927 4.070 -4.539 1.00 97.44 189 GLU A N 1
ATOM 1502 C CA . GLU A 1 189 ? -13.992 3.734 -3.590 1.00 97.44 189 GLU A CA 1
ATOM 1503 C C . GLU A 1 189 ? -13.481 2.958 -2.362 1.00 97.44 189 GLU A C 1
ATOM 1505 O O . GLU A 1 189 ? -14.035 3.107 -1.273 1.00 97.44 189 GLU A O 1
ATOM 1510 N N . ILE A 1 190 ? -12.416 2.150 -2.489 1.00 97.56 190 ILE A N 1
ATOM 1511 C CA . ILE A 1 190 ? -11.781 1.490 -1.333 1.00 97.56 190 ILE A CA 1
ATOM 1512 C C . ILE A 1 190 ? -11.158 2.529 -0.400 1.00 97.56 190 ILE A C 1
ATOM 1514 O O . ILE A 1 190 ? -11.356 2.464 0.813 1.00 97.56 190 ILE A O 1
ATOM 1518 N N . LEU A 1 191 ? -10.392 3.469 -0.953 1.00 98.00 191 LEU A N 1
ATOM 1519 C CA . LEU A 1 191 ? -9.696 4.491 -0.171 1.00 98.00 191 LEU A CA 1
ATOM 1520 C C . LEU A 1 191 ? -10.689 5.488 0.440 1.00 98.00 191 LEU A C 1
ATOM 1522 O O . LEU A 1 191 ? -10.477 5.930 1.568 1.00 98.00 191 LEU A O 1
ATOM 1526 N N . ASP A 1 192 ? -11.823 5.735 -0.219 1.00 98.12 192 ASP A N 1
ATOM 1527 C CA . ASP A 1 192 ? -12.912 6.549 0.325 1.00 98.12 192 ASP A CA 1
ATOM 1528 C C . ASP A 1 192 ? -13.462 5.991 1.650 1.00 98.12 192 ASP A C 1
ATOM 1530 O O . ASP A 1 192 ? -13.873 6.763 2.519 1.00 98.12 192 ASP A O 1
ATOM 1534 N N . TRP A 1 193 ? -13.438 4.667 1.871 1.00 98.25 193 TRP A N 1
ATOM 1535 C CA . TRP A 1 193 ? -13.785 4.085 3.179 1.00 98.25 193 TRP A CA 1
ATOM 1536 C C . TRP A 1 193 ? -12.784 4.468 4.270 1.00 98.25 193 TRP A C 1
ATOM 1538 O O . TRP A 1 193 ? -13.188 4.755 5.397 1.00 98.25 193 TRP A O 1
ATOM 1548 N N . LEU A 1 194 ? -11.490 4.512 3.945 1.00 98.31 194 LEU A N 1
ATOM 1549 C CA . LEU A 1 194 ? -10.449 4.963 4.873 1.00 98.31 194 LEU A CA 1
ATOM 1550 C C . LEU A 1 194 ? -10.520 6.479 5.118 1.00 98.31 194 LEU A C 1
ATOM 1552 O O . LEU A 1 194 ? -10.065 6.945 6.161 1.00 98.31 194 LEU A O 1
ATOM 1556 N N . CYS A 1 195 ? -11.146 7.239 4.216 1.00 98.50 195 CYS A N 1
ATOM 1557 C CA . CYS A 1 195 ? -11.402 8.671 4.383 1.00 98.50 195 CYS A CA 1
ATOM 1558 C C . CYS A 1 195 ? -12.613 9.017 5.260 1.00 98.50 195 CYS A C 1
ATOM 1560 O O . CYS A 1 195 ? -12.790 10.179 5.629 1.00 98.50 195 CYS A O 1
ATOM 1562 N N . LYS A 1 196 ? -13.452 8.043 5.628 1.00 98.06 196 LYS A N 1
ATOM 1563 C CA . LYS A 1 196 ? -14.576 8.283 6.543 1.00 98.06 196 LYS A CA 1
ATOM 1564 C C . LYS A 1 196 ? -14.083 8.451 7.973 1.00 98.06 196 LYS A C 1
ATOM 1566 O O . LYS A 1 196 ? -13.272 7.661 8.440 1.00 98.06 196 LYS A O 1
ATOM 1571 N N . SER A 1 197 ? -14.626 9.427 8.698 1.00 97.88 197 SER A N 1
ATOM 1572 C CA . SER A 1 197 ? -14.310 9.670 10.114 1.00 97.88 197 SER A CA 1
ATOM 1573 C C . SER A 1 197 ? -15.037 8.713 11.067 1.00 97.88 197 SER A C 1
ATOM 1575 O O . SER A 1 197 ? -15.572 9.134 12.087 1.00 97.88 197 SER A O 1
ATOM 1577 N N . ASP A 1 198 ? -15.083 7.432 10.712 1.00 97.75 198 ASP A N 1
ATOM 1578 C CA . ASP A 1 198 ? -15.837 6.377 11.396 1.00 97.75 198 ASP A CA 1
ATOM 1579 C C . ASP A 1 198 ? -14.907 5.320 12.027 1.00 97.75 198 ASP A C 1
ATOM 1581 O O . ASP A 1 198 ? -15.374 4.281 12.493 1.00 97.75 198 ASP A O 1
ATOM 1585 N N . TRP A 1 199 ? -13.590 5.553 12.042 1.00 98.06 199 TRP A N 1
ATOM 1586 C CA . TRP A 1 199 ? -12.607 4.618 12.594 1.00 98.06 199 TRP A CA 1
ATOM 1587 C C . TRP A 1 199 ? -12.284 4.957 14.045 1.00 98.06 199 TRP A C 1
ATOM 1589 O O . TRP A 1 199 ? -11.792 6.043 14.328 1.00 98.06 199 TRP A O 1
ATOM 1599 N N . LEU A 1 200 ? -12.563 4.035 14.964 1.00 97.94 200 LEU A N 1
ATOM 1600 C CA . LEU A 1 200 ? -12.288 4.159 16.392 1.00 97.94 200 LEU A CA 1
ATOM 1601 C C . LEU A 1 200 ? -10.804 4.418 16.637 1.00 97.94 200 LEU A C 1
ATOM 1603 O O . LEU A 1 200 ? -9.960 3.618 16.242 1.00 97.94 200 LEU A O 1
ATOM 1607 N N . TYR A 1 201 ? -10.522 5.500 17.348 1.00 97.06 201 TYR A N 1
ATOM 1608 C CA . TYR A 1 201 ? -9.171 5.923 17.686 1.00 97.06 201 TYR A CA 1
ATOM 1609 C C . TYR A 1 201 ? -8.892 5.840 19.188 1.00 97.06 201 TYR A C 1
ATOM 1611 O O . TYR A 1 201 ? -7.796 5.459 19.590 1.00 97.06 201 TYR A O 1
ATOM 1619 N N . THR A 1 202 ? -9.885 6.157 20.023 1.00 94.94 202 THR A N 1
ATOM 1620 C CA . THR A 1 202 ? -9.739 6.200 21.486 1.00 94.94 202 THR A CA 1
ATOM 1621 C C . THR A 1 202 ? -10.712 5.255 22.186 1.00 94.94 202 THR A C 1
ATOM 1623 O O . THR A 1 202 ? -11.753 4.884 21.638 1.00 94.94 202 THR A O 1
ATOM 1626 N N . GLU A 1 203 ? -10.400 4.865 23.426 1.00 91.00 203 GLU A N 1
ATOM 1627 C CA . GLU A 1 203 ? -11.303 4.047 24.251 1.00 91.00 203 GLU A CA 1
ATOM 1628 C C . GLU A 1 203 ? -12.592 4.803 24.619 1.00 91.00 203 GLU A C 1
ATOM 1630 O O . GLU A 1 203 ? -13.634 4.186 24.849 1.00 91.00 203 GLU A O 1
ATOM 1635 N N . GLU A 1 204 ? -12.544 6.139 24.633 1.00 92.81 204 GLU A N 1
ATOM 1636 C CA . GLU A 1 204 ? -13.693 7.016 24.864 1.00 92.81 204 GLU A CA 1
ATOM 1637 C C . GLU A 1 204 ? -14.698 7.028 23.701 1.00 92.81 204 GLU A C 1
ATOM 1639 O O . GLU A 1 204 ? -15.817 7.525 23.864 1.00 92.81 204 GLU A O 1
ATOM 1644 N N . GLY A 1 205 ? -14.339 6.437 22.557 1.00 93.44 205 GLY A N 1
ATOM 1645 C CA . GLY A 1 205 ? -15.207 6.323 21.389 1.00 93.44 205 GLY A CA 1
ATOM 1646 C C . GLY A 1 205 ? -14.982 7.393 20.325 1.00 93.44 205 GLY A C 1
ATOM 1647 O O . GLY A 1 205 ? -15.822 7.507 19.431 1.00 93.44 205 GLY A O 1
ATOM 1648 N N . ASP A 1 206 ? -13.893 8.166 20.396 1.00 96.69 206 ASP A N 1
ATOM 1649 C CA . ASP A 1 206 ? -13.575 9.139 19.351 1.00 96.69 206 ASP A CA 1
ATOM 1650 C C . ASP A 1 206 ? -13.210 8.416 18.054 1.00 96.69 206 ASP A C 1
ATOM 1652 O O . ASP A 1 206 ? -12.521 7.388 18.062 1.00 96.69 206 ASP A O 1
ATOM 1656 N N . THR A 1 207 ? -13.670 8.968 16.933 1.00 98.25 207 THR A N 1
ATOM 1657 C CA . THR A 1 207 ? -13.426 8.421 15.601 1.00 98.25 207 THR A CA 1
ATOM 1658 C C . THR A 1 207 ? -12.631 9.386 14.731 1.00 98.25 207 THR A C 1
ATOM 1660 O O . THR A 1 207 ? -12.745 10.607 14.848 1.00 98.25 207 THR A O 1
ATOM 1663 N N . VAL A 1 208 ? -11.819 8.830 13.836 1.00 98.25 208 VAL A N 1
ATOM 1664 C CA . VAL A 1 208 ? -10.941 9.571 12.923 1.00 98.25 208 VAL A CA 1
ATOM 1665 C C . VAL A 1 208 ? -11.073 9.039 11.500 1.00 98.25 208 VAL A C 1
ATOM 1667 O O . VAL A 1 208 ? -11.589 7.945 11.272 1.00 98.25 208 VAL A O 1
ATOM 1670 N N . ALA A 1 209 ? -10.630 9.835 10.526 1.00 98.56 209 ALA A N 1
ATOM 1671 C CA . ALA A 1 209 ? -10.359 9.340 9.181 1.00 98.56 209 ALA A CA 1
ATOM 1672 C C . ALA A 1 209 ? -8.918 8.828 9.136 1.00 98.56 209 ALA A C 1
ATOM 1674 O O . ALA A 1 209 ? -8.007 9.509 9.609 1.00 98.56 209 ALA A O 1
ATOM 1675 N N . ILE A 1 210 ? -8.708 7.646 8.562 1.00 98.69 210 ILE A N 1
ATOM 1676 C CA . ILE A 1 210 ? -7.376 7.044 8.426 1.00 98.69 210 ILE A CA 1
ATOM 1677 C C . ILE A 1 210 ? -6.568 7.759 7.339 1.00 98.69 210 ILE A C 1
ATOM 1679 O O . ILE A 1 210 ? -5.360 7.948 7.473 1.00 98.69 210 ILE A O 1
ATOM 1683 N N . ALA A 1 211 ? -7.229 8.168 6.260 1.00 98.62 211 ALA A N 1
ATOM 1684 C CA . ALA A 1 211 ? -6.600 8.838 5.133 1.00 98.62 211 ALA A CA 1
ATOM 1685 C C . ALA A 1 211 ? -7.403 10.057 4.681 1.00 98.62 211 ALA A C 1
ATOM 1687 O O . ALA A 1 211 ? -8.580 10.202 4.994 1.00 98.62 211 ALA A O 1
ATOM 1688 N N . GLU A 1 212 ? -6.780 10.912 3.887 1.00 98.50 212 GLU A N 1
ATOM 1689 C CA . GLU A 1 212 ? -7.437 11.997 3.165 1.00 98.50 212 GLU A CA 1
ATOM 1690 C C . GLU A 1 212 ? -6.937 12.038 1.720 1.00 98.50 212 GLU A C 1
ATOM 1692 O O . GLU A 1 212 ? -5.773 11.736 1.441 1.00 98.50 212 GLU A O 1
ATOM 1697 N N . GLU A 1 213 ? -7.808 12.408 0.784 1.00 98.44 213 GLU A N 1
ATOM 1698 C CA . GLU A 1 213 ? -7.386 12.700 -0.583 1.00 98.44 213 GLU A CA 1
ATOM 1699 C C . GLU A 1 213 ? -6.658 14.049 -0.605 1.00 98.44 213 GLU A C 1
ATOM 1701 O O . GLU A 1 213 ? -7.261 15.104 -0.408 1.00 98.44 213 GLU A O 1
ATOM 1706 N N . THR A 1 214 ? -5.349 14.022 -0.844 1.00 97.94 214 THR A N 1
ATOM 1707 C CA . THR A 1 214 ? -4.501 15.222 -0.803 1.00 97.94 214 THR A CA 1
ATOM 1708 C C . THR A 1 214 ? -4.289 15.852 -2.170 1.00 97.94 214 THR A C 1
ATOM 1710 O O . THR A 1 214 ? -3.981 17.042 -2.261 1.00 97.94 214 THR A O 1
ATOM 1713 N N . SER A 1 215 ? -4.441 15.085 -3.251 1.00 97.31 215 SER A N 1
ATOM 1714 C CA . SER A 1 215 ? -4.411 15.632 -4.608 1.00 97.31 215 SER A CA 1
ATOM 1715 C C . SER A 1 215 ? -5.114 14.738 -5.621 1.00 97.31 215 SER A C 1
ATOM 1717 O O . SER A 1 215 ? -5.210 13.523 -5.453 1.00 97.31 215 SER A O 1
ATOM 1719 N N . ARG A 1 216 ? -5.566 15.370 -6.706 1.00 97.38 216 ARG A N 1
ATOM 1720 C CA . ARG A 1 216 ? -6.198 14.733 -7.857 1.00 97.38 216 ARG A CA 1
ATOM 1721 C C . ARG A 1 216 ? -5.866 15.515 -9.120 1.00 97.38 216 ARG A C 1
ATOM 1723 O O . ARG A 1 216 ? -5.996 16.739 -9.138 1.00 97.38 216 ARG A O 1
ATOM 1730 N N . ASP A 1 217 ? -5.445 14.807 -10.156 1.00 95.94 217 ASP A N 1
ATOM 1731 C CA . ASP A 1 217 ? -5.301 15.323 -11.517 1.00 95.94 217 ASP A CA 1
ATOM 1732 C C . ASP A 1 217 ? -6.045 14.415 -12.510 1.00 95.94 217 ASP A C 1
ATOM 1734 O O . ASP A 1 217 ? -6.818 13.552 -12.094 1.00 95.94 217 ASP A O 1
ATOM 1738 N N . ASP A 1 218 ? -5.868 14.638 -13.813 1.00 94.69 218 ASP A N 1
ATOM 1739 C CA . ASP A 1 218 ? -6.570 13.878 -14.856 1.00 94.69 218 ASP A CA 1
ATOM 1740 C C . ASP A 1 218 ? -6.115 12.405 -14.941 1.00 94.69 218 ASP A C 1
ATOM 1742 O O . ASP A 1 218 ? -6.829 11.574 -15.501 1.00 94.69 218 ASP A O 1
ATOM 1746 N N . GLU A 1 219 ? -4.953 12.063 -14.375 1.00 95.38 219 GLU A N 1
ATOM 1747 C CA . GLU A 1 219 ? -4.340 10.735 -14.478 1.00 95.38 219 GLU A CA 1
ATOM 1748 C C . GLU A 1 219 ? -4.439 9.947 -13.165 1.00 95.38 219 GLU A C 1
ATOM 1750 O O . GLU A 1 219 ? -4.702 8.740 -13.179 1.00 95.38 219 GLU A O 1
ATOM 1755 N N . LYS A 1 220 ? -4.250 10.606 -12.011 1.00 96.25 220 LYS A N 1
ATOM 1756 C CA . LYS A 1 220 ? -4.187 9.948 -10.693 1.00 96.25 220 LYS A CA 1
ATOM 1757 C C . LYS A 1 220 ? -4.809 10.751 -9.548 1.00 96.25 220 LYS A C 1
ATOM 1759 O O . LYS A 1 220 ? -4.850 11.980 -9.562 1.00 96.25 220 LYS A O 1
ATOM 1764 N N . ALA A 1 221 ? -5.211 10.027 -8.509 1.00 97.81 221 ALA A N 1
ATOM 1765 C CA . ALA A 1 221 ? -5.514 10.544 -7.179 1.00 97.81 221 ALA A CA 1
ATOM 1766 C C . ALA A 1 221 ? -4.431 10.099 -6.182 1.00 97.81 221 ALA A C 1
ATOM 1768 O O . ALA A 1 221 ? -3.840 9.028 -6.335 1.00 97.81 221 ALA A O 1
ATOM 1769 N N . CYS A 1 222 ? -4.170 10.920 -5.168 1.00 98.44 222 CYS A N 1
ATOM 1770 C CA . CYS A 1 222 ? -3.259 10.629 -4.067 1.00 98.44 222 CYS A CA 1
ATOM 1771 C C . CYS A 1 222 ? -4.018 10.687 -2.746 1.00 98.44 222 CYS A C 1
ATOM 1773 O O . CYS A 1 222 ? -4.617 11.711 -2.415 1.00 98.44 222 CYS A O 1
ATOM 1775 N N . PHE A 1 223 ? -3.917 9.611 -1.977 1.00 98.69 223 PHE A N 1
ATOM 1776 C CA . PHE A 1 223 ? -4.444 9.508 -0.625 1.00 98.69 223 PHE A CA 1
ATOM 1777 C C . PHE A 1 223 ? -3.278 9.482 0.348 1.00 98.69 223 PHE A C 1
ATOM 1779 O O . PHE A 1 223 ? -2.349 8.701 0.166 1.00 98.69 223 PHE A O 1
ATOM 1786 N N . THR A 1 224 ? -3.306 10.320 1.374 1.00 98.56 224 THR A N 1
ATOM 1787 C CA . THR A 1 224 ? -2.258 10.393 2.396 1.00 98.56 224 THR A CA 1
ATOM 1788 C C . THR A 1 224 ? -2.848 9.985 3.736 1.00 98.56 224 THR A C 1
ATOM 1790 O O . THR A 1 224 ? -3.946 10.410 4.084 1.00 98.56 224 THR A O 1
ATOM 1793 N N . ALA A 1 225 ? -2.126 9.159 4.492 1.00 98.50 225 ALA A N 1
ATOM 1794 C CA . ALA A 1 225 ? -2.524 8.811 5.849 1.00 98.50 225 ALA A CA 1
ATOM 1795 C C . ALA A 1 225 ? -2.471 10.063 6.736 1.00 98.50 225 ALA A C 1
ATOM 1797 O O . ALA A 1 225 ? -1.443 10.756 6.760 1.00 98.50 225 ALA A O 1
ATOM 1798 N N . THR A 1 226 ? -3.559 10.331 7.459 1.00 98.56 226 THR A N 1
ATOM 1799 C CA . THR A 1 226 ? -3.627 11.414 8.451 1.00 98.56 226 THR A CA 1
ATOM 1800 C C . THR A 1 226 ? -2.664 11.122 9.605 1.00 98.56 226 THR A C 1
ATOM 1802 O O . THR A 1 226 ? -2.124 10.019 9.714 1.00 98.56 226 THR A O 1
ATOM 1805 N N . TYR A 1 227 ? -2.408 12.102 10.473 1.00 97.25 227 TYR A N 1
ATOM 1806 C CA . TYR A 1 227 ? -1.528 11.875 11.622 1.00 97.25 227 TYR A CA 1
ATOM 1807 C C . TYR A 1 227 ? -2.095 10.786 12.548 1.00 97.25 227 TYR A C 1
ATOM 1809 O O . TYR A 1 227 ? -1.434 9.781 12.790 1.00 97.25 227 TYR A O 1
ATOM 1817 N N . GLU A 1 228 ? -3.349 10.937 12.971 1.00 98.00 228 GLU A N 1
ATOM 1818 C CA . GLU A 1 228 ? -4.073 9.964 13.791 1.00 98.00 228 GLU A CA 1
ATOM 1819 C C . GLU A 1 228 ? -4.262 8.633 13.055 1.00 98.00 228 GLU A C 1
ATOM 1821 O O . GLU A 1 228 ? -4.173 7.565 13.655 1.00 98.00 228 GLU A O 1
ATOM 1826 N N . GLY A 1 229 ? -4.473 8.684 11.739 1.00 98.12 229 GLY A N 1
ATOM 1827 C CA . GLY A 1 229 ? -4.570 7.506 10.889 1.00 98.12 229 GLY A CA 1
ATOM 1828 C C . GLY A 1 229 ? -3.293 6.674 10.877 1.00 98.12 229 GLY A C 1
ATOM 1829 O O . GLY A 1 229 ? -3.382 5.454 10.922 1.00 98.12 229 GLY A O 1
ATOM 1830 N N . ARG A 1 230 ? -2.108 7.297 10.868 1.00 97.12 230 ARG A N 1
ATOM 1831 C CA . ARG A 1 230 ? -0.825 6.575 10.965 1.00 97.12 230 ARG A CA 1
ATOM 1832 C C . ARG A 1 230 ? -0.677 5.861 12.302 1.00 97.12 230 ARG A C 1
ATOM 1834 O O . ARG A 1 230 ? -0.400 4.667 12.302 1.00 97.12 230 ARG A O 1
ATOM 1841 N N . GLU A 1 231 ? -0.928 6.565 13.404 1.00 97.44 231 GLU A N 1
ATOM 1842 C CA . GLU A 1 231 ? -0.879 5.979 14.752 1.00 97.44 231 GLU A CA 1
ATOM 1843 C C . GLU A 1 231 ? -1.864 4.802 14.866 1.00 97.44 231 GLU A C 1
ATOM 1845 O O . GLU A 1 231 ? -1.523 3.733 15.370 1.00 97.44 231 GLU A O 1
ATOM 1850 N N . LEU A 1 232 ? -3.074 4.965 14.319 1.00 97.88 232 LEU A N 1
ATOM 1851 C CA . LEU A 1 232 ? -4.083 3.912 14.294 1.00 97.88 232 LEU A CA 1
ATOM 1852 C C . LEU A 1 232 ? -3.652 2.712 13.442 1.00 97.88 232 LEU A C 1
ATOM 1854 O O . LEU A 1 232 ? -3.817 1.572 13.869 1.00 97.88 232 LEU A O 1
ATOM 1858 N N . LEU A 1 233 ? -3.097 2.945 12.251 1.00 98.06 233 LEU A N 1
ATOM 1859 C CA . LEU A 1 233 ? -2.588 1.880 11.386 1.00 98.06 233 LEU A CA 1
ATOM 1860 C C . LEU A 1 233 ? -1.447 1.110 12.063 1.00 98.06 233 LEU A C 1
ATOM 1862 O O . LEU A 1 233 ? -1.397 -0.112 11.939 1.00 98.06 233 LEU A O 1
ATOM 1866 N N . ASP A 1 234 ? -0.572 1.781 12.811 1.00 96.75 234 ASP A N 1
ATOM 1867 C CA . ASP A 1 234 ? 0.466 1.106 13.591 1.00 96.75 234 ASP A CA 1
ATOM 1868 C C . ASP A 1 234 ? -0.126 0.191 14.665 1.00 96.75 234 ASP A C 1
ATOM 1870 O O . ASP A 1 234 ? 0.321 -0.947 14.790 1.00 96.75 234 ASP A O 1
ATOM 1874 N N . CYS A 1 235 ? -1.184 0.615 15.362 1.00 95.88 235 CYS A N 1
ATOM 1875 C CA . CYS A 1 235 ? -1.905 -0.256 16.293 1.00 95.88 235 CYS A CA 1
ATOM 1876 C C . CYS A 1 235 ? -2.620 -1.425 15.592 1.00 95.88 235 CYS A C 1
ATOM 1878 O O . CYS A 1 235 ? -2.578 -2.550 16.083 1.00 95.88 235 CYS A O 1
ATOM 1880 N N . ILE A 1 236 ? -3.280 -1.174 14.456 1.00 96.81 236 ILE A N 1
ATOM 1881 C CA . ILE A 1 236 ? -4.029 -2.194 13.701 1.00 96.81 236 ILE A CA 1
ATOM 1882 C C . ILE A 1 236 ? -3.094 -3.295 13.182 1.00 96.81 236 ILE A C 1
ATOM 1884 O O . ILE A 1 236 ? -3.461 -4.471 13.176 1.00 96.81 236 ILE A O 1
ATOM 1888 N N . PHE A 1 237 ? -1.898 -2.920 12.724 1.00 96.75 237 PHE A N 1
ATOM 1889 C CA . PHE A 1 237 ? -0.977 -3.830 12.047 1.00 96.75 237 PHE A CA 1
ATOM 1890 C C . PHE A 1 237 ? 0.158 -4.381 12.924 1.00 96.75 237 PHE A C 1
ATOM 1892 O O . PHE A 1 237 ? 0.952 -5.165 12.402 1.00 96.75 237 PHE A O 1
ATOM 1899 N N . ASP A 1 238 ? 0.245 -4.019 14.211 1.00 90.19 238 ASP A N 1
ATOM 1900 C CA . ASP A 1 238 ? 1.348 -4.408 15.116 1.00 90.19 238 ASP A CA 1
ATOM 1901 C C . ASP A 1 238 ? 1.614 -5.927 15.104 1.00 90.19 238 ASP A C 1
ATOM 1903 O O . ASP A 1 238 ? 2.733 -6.376 14.860 1.00 90.19 238 ASP A O 1
ATOM 1907 N N . ASP A 1 239 ? 0.550 -6.727 15.223 1.00 85.56 239 ASP A N 1
ATOM 1908 C CA . ASP A 1 239 ? 0.609 -8.193 15.235 1.00 85.56 239 ASP A CA 1
ATOM 1909 C C . ASP A 1 239 ? 0.139 -8.841 13.916 1.00 85.56 239 ASP A C 1
ATOM 1911 O O . ASP A 1 239 ? -0.226 -10.022 13.885 1.00 85.56 239 ASP A O 1
ATOM 1915 N N . TRP A 1 240 ? 0.121 -8.111 12.795 1.00 92.12 240 TRP A N 1
ATOM 1916 C CA . TRP A 1 240 ? -0.458 -8.623 11.547 1.00 92.12 240 TRP A CA 1
ATOM 1917 C C . TRP A 1 240 ? 0.395 -9.714 10.881 1.00 92.12 240 TRP A C 1
ATOM 1919 O O . TRP A 1 240 ? 1.407 -9.464 10.225 1.00 92.12 240 TRP A O 1
ATOM 1929 N N . GLN A 1 241 ? -0.068 -10.962 10.983 1.00 87.81 241 GLN A N 1
ATOM 1930 C CA . GLN A 1 241 ? 0.655 -12.169 10.555 1.00 87.81 241 GLN A CA 1
ATOM 1931 C C . GLN A 1 241 ? 0.544 -12.471 9.047 1.00 87.81 241 GLN A C 1
ATOM 1933 O O . GLN A 1 241 ? 0.332 -13.617 8.640 1.00 87.81 241 GLN A O 1
ATOM 1938 N N . ARG A 1 242 ? 0.660 -11.450 8.190 1.00 90.62 242 ARG A N 1
ATOM 1939 C CA . ARG A 1 242 ? 0.679 -11.625 6.723 1.00 90.62 242 ARG A CA 1
ATOM 1940 C C . ARG A 1 242 ? 2.018 -11.318 6.083 1.00 90.62 242 ARG A C 1
ATOM 1942 O O . ARG A 1 242 ? 2.258 -11.796 4.970 1.00 90.62 242 ARG A O 1
ATOM 1949 N N . VAL A 1 243 ? 2.869 -10.562 6.769 1.00 88.75 243 VAL A N 1
ATOM 1950 C CA . VAL A 1 243 ? 4.243 -10.321 6.340 1.00 88.75 243 VAL A CA 1
ATOM 1951 C C . VAL A 1 243 ? 5.010 -11.626 6.481 1.00 88.75 243 VAL A C 1
ATOM 1953 O O . VAL A 1 243 ? 5.064 -12.216 7.558 1.00 88.75 243 VAL A O 1
ATOM 1956 N N . TRP A 1 244 ? 5.586 -12.097 5.386 1.00 82.19 244 TRP A N 1
ATOM 1957 C CA . TRP A 1 244 ? 6.485 -13.238 5.411 1.00 82.19 244 TRP A CA 1
ATOM 1958 C C . TRP A 1 244 ? 7.774 -12.817 4.711 1.00 82.19 244 TRP A C 1
ATOM 1960 O O . TRP A 1 244 ? 7.851 -12.647 3.495 1.00 82.19 244 TRP A O 1
ATOM 1970 N N . MET A 1 245 ? 8.784 -12.580 5.529 1.00 67.88 245 MET A N 1
ATOM 1971 C CA . MET A 1 245 ? 10.164 -12.437 5.104 1.00 67.88 245 MET A CA 1
ATOM 1972 C C . MET A 1 245 ? 10.944 -13.538 5.817 1.00 67.88 245 MET A C 1
ATOM 1974 O O . MET A 1 245 ? 10.664 -13.816 6.985 1.00 67.88 245 MET A O 1
ATOM 1978 N N . ASP A 1 246 ? 11.816 -14.213 5.069 1.00 53.94 246 ASP A N 1
ATOM 1979 C CA . ASP A 1 246 ? 12.619 -15.348 5.545 1.00 53.94 246 ASP A CA 1
ATOM 1980 C C . ASP A 1 246 ? 13.536 -14.970 6.724 1.00 53.94 246 ASP A C 1
ATOM 1982 O O . ASP A 1 246 ? 14.094 -13.845 6.708 1.00 53.94 246 ASP A O 1
#

Foldseek 3Di:
DDDDDDDDDDDDDDDDDDDDPDDDDDDPPPPPPPPPPPPLFAAPVRCLVPDDQDDDDDAQKFKFFQQVLFQPPCLLQNQQPQNQKGWHDDPDHRSIGIGGPRSRHRLPCRSFFDPVPDDPVDTHTSRPRNGMWMFRQCVVPPDPDALQVVFFQPDPPDDAPRSLLVVVLVNCLRVQKDKDFPVPVVNVVNLVVLQDQGTQQDPVRGGGRQWDFPDDDNRITMIGGDPSNNVVSCVSCVPPPGTDDD

Radius of gyration: 27.58 Å; chains: 1; bounding box: 109×60×72 Å